Protein AF-A0A920AIK9-F1 (afdb_monomer)

Mean predicted aligned error: 4.14 Å

Solvent-accessible surface area (backbone atoms only — not comparable to full-atom values): 10387 Å² total; per-residue (Å²): 124,67,52,74,67,53,27,54,51,28,30,49,23,19,48,52,21,41,66,36,45,44,60,44,47,47,41,64,71,71,69,50,59,91,87,62,85,67,81,44,86,82,55,43,58,55,45,25,51,34,39,36,56,21,36,53,23,43,43,46,36,34,55,50,47,20,57,60,52,21,45,96,89,28,59,65,23,36,53,33,24,52,50,32,36,54,44,41,54,53,54,33,56,50,30,48,49,48,58,56,34,70,72,37,95,81,54,93,56,55,37,50,59,51,44,59,60,54,52,63,50,51,31,58,39,28,38,38,45,15,54,28,44,51,40,44,67,69,30,95,60,38,81,45,34,51,72,70,26,51,54,23,32,53,50,14,20,52,35,35,26,47,48,14,54,25,59,73,70,70,70,56,55,70,76,57,46,54,51,40,44,47,50,17,56,56,46,21,37,38,44,23,43,42,24,53,22,49,20,42,55,47,47,57,74,74,74,116

Foldseek 3Di:
DDDPVLLVLLLVLLVQLLVLLQVLLCCVQPVDDPVDDFADPVCLLVNLVSQLSNLVSVLSLLVSLLVVQVPPVQVQLVVLSVVLNVLSVLSNVLSCQLVVQVPDPPHPDHSRVSNVVSVLSQLVNLQSQLSNLVSSLVGPLVVLFDPLLSVLSNLLSVLSNCLSVCVNVVNDDPVRNSVSSCSNRNPSVSSNSNRSSSSSVSVVVVVD

Secondary structure (DSSP, 8-state):
---HHHHHHHHHHHHHHHHHHHHHHHIIIIIS-TT--S--TTTHHHHHHHHHHHHHHHHHHHHHHHHHH--TT-HHHHHHHHHHHHHHHHHHHHTTHHHHHHT-TT-SS-HHHHHHHHHTHHHHHHHHHHHHHHHHHTSTTGGGS-HHHHHHHHHHHHHHHHHHHHHHTT-S-HHHHHHHIIIIIIIIHHHHHHHHHHHHH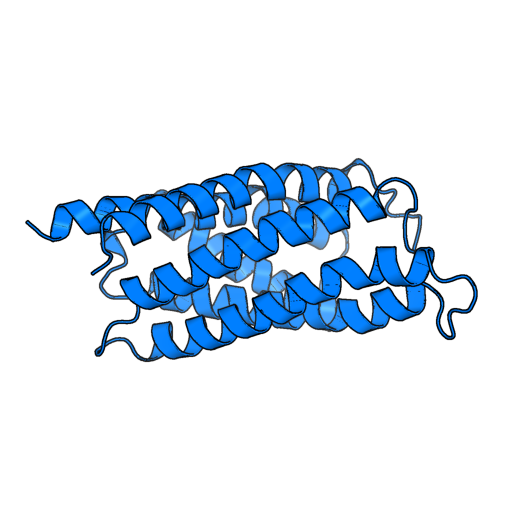HTTTT--

Radius of gyration: 17.47 Å; Cα contacts (8 Å, |Δi|>4): 293; chains: 1; bounding box: 46×32×52 Å

Sequence (208 aa):
MLSTKEVAIGSSMARIFVIGIIPNFLIQALALDPTVVGYNETWGPVISTLNVITGFALLFVFALTTKLFGDDNNPYVRITGTIAFVTQCIFVQDAFAGPLASNSDNAFLTTNQVLQTTGTNGPVWALFLGIFTITVLRSSKVDLLPSWGVIAGYGAAILVMTNGLGSAFGLIPDAANLIILILGGVILYPATVWALGVSFRASLNTAE

pLDDT: mean 91.53, std 7.34, range [38.94, 98.25]

Structure (mmCIF, N/CA/C/O backbone):
data_AF-A0A920AIK9-F1
#
_entry.id   AF-A0A920AIK9-F1
#
loop_
_atom_site.group_PDB
_atom_site.id
_atom_site.type_symbol
_atom_site.label_atom_id
_atom_site.label_alt_id
_atom_site.label_comp_id
_atom_site.label_asym_id
_atom_site.label_entity_id
_atom_site.label_seq_id
_atom_site.pdbx_PDB_ins_code
_atom_site.Cartn_x
_atom_site.Cartn_y
_atom_site.Cartn_z
_atom_site.occupancy
_atom_site.B_iso_or_equiv
_atom_site.auth_seq_id
_atom_site.auth_comp_id
_atom_site.auth_asym_id
_atom_site.auth_atom_id
_atom_site.pdbx_PDB_model_num
ATOM 1 N N . MET A 1 1 ? -14.584 7.331 16.339 1.00 84.62 1 MET A N 1
ATOM 2 C CA . MET A 1 1 ? -15.189 6.226 15.558 1.00 84.62 1 MET A CA 1
ATOM 3 C C . MET A 1 1 ? -15.455 6.686 14.131 1.00 84.62 1 MET A C 1
ATOM 5 O O . MET A 1 1 ? -15.427 7.892 13.888 1.00 84.62 1 MET A O 1
ATOM 9 N N . LEU A 1 2 ? -15.638 5.752 13.193 1.00 91.06 2 LEU A N 1
ATOM 10 C CA . LEU A 1 2 ? -15.979 6.059 11.800 1.00 91.06 2 LEU A CA 1
ATOM 11 C C . LEU A 1 2 ? -17.500 6.139 11.628 1.00 91.06 2 LEU A C 1
ATOM 13 O O . LEU A 1 2 ? -18.237 5.387 12.255 1.00 91.06 2 LEU A O 1
ATOM 17 N N . SER A 1 3 ? -17.965 7.033 10.760 1.00 94.38 3 SER A N 1
ATOM 18 C CA . SER A 1 3 ? -19.368 7.065 10.334 1.00 94.38 3 SER A CA 1
ATOM 19 C C . SER A 1 3 ? -19.681 5.940 9.341 1.00 94.38 3 SER A C 1
ATOM 21 O O . SER A 1 3 ? -18.794 5.451 8.640 1.00 94.38 3 SER A O 1
ATOM 23 N N . THR A 1 4 ? -20.959 5.585 9.184 1.00 94.38 4 THR A N 1
ATOM 24 C CA . THR A 1 4 ? -21.410 4.570 8.211 1.00 94.38 4 THR A CA 1
ATOM 25 C C . THR A 1 4 ? -20.916 4.855 6.790 1.00 94.38 4 THR A C 1
ATOM 27 O O . THR A 1 4 ? -20.487 3.945 6.079 1.00 94.38 4 THR A O 1
ATOM 30 N N . LYS A 1 5 ? -20.912 6.131 6.379 1.00 95.50 5 LYS A N 1
ATOM 31 C CA . LYS A 1 5 ? -20.419 6.545 5.058 1.00 95.50 5 LYS A CA 1
ATOM 32 C C . LYS A 1 5 ? -18.910 6.346 4.923 1.00 95.50 5 LYS A C 1
ATOM 34 O O . LYS A 1 5 ? -18.451 5.855 3.895 1.00 95.50 5 LYS A O 1
ATOM 39 N N . GLU A 1 6 ? -18.144 6.684 5.956 1.00 96.62 6 GLU A N 1
ATOM 40 C CA . GLU A 1 6 ? -16.696 6.458 5.979 1.00 96.62 6 GLU A CA 1
ATOM 41 C C . GLU A 1 6 ? -16.358 4.970 5.918 1.00 96.62 6 GLU A C 1
ATOM 43 O O . GLU A 1 6 ? -15.481 4.574 5.157 1.00 96.62 6 GLU A O 1
ATOM 48 N N . VAL A 1 7 ? -17.100 4.131 6.640 1.00 96.44 7 VAL A N 1
ATOM 49 C CA . VAL A 1 7 ? -16.919 2.675 6.607 1.00 96.44 7 VAL A CA 1
ATOM 50 C C . VAL A 1 7 ? -17.211 2.099 5.224 1.00 96.44 7 VAL A C 1
ATOM 52 O O . VAL A 1 7 ? -16.438 1.267 4.737 1.00 96.44 7 VAL A O 1
ATOM 55 N N . ALA A 1 8 ? -18.284 2.553 4.571 1.00 96.50 8 ALA A N 1
ATOM 56 C CA . ALA A 1 8 ? -18.628 2.132 3.216 1.00 96.50 8 ALA A CA 1
ATOM 57 C C . ALA A 1 8 ? -17.535 2.521 2.205 1.00 96.50 8 ALA A C 1
ATOM 59 O O . ALA A 1 8 ? -17.101 1.678 1.414 1.00 96.50 8 ALA A O 1
ATOM 60 N N . ILE A 1 9 ? -17.047 3.766 2.267 1.00 97.12 9 ILE A N 1
ATOM 61 C CA . ILE A 1 9 ? -15.975 4.262 1.393 1.00 97.12 9 ILE A CA 1
ATOM 62 C C . ILE A 1 9 ? -14.676 3.496 1.656 1.00 97.12 9 ILE A C 1
ATOM 64 O O . ILE A 1 9 ? -14.114 2.924 0.727 1.00 97.12 9 ILE A O 1
ATOM 68 N N . GLY A 1 10 ? -14.225 3.419 2.910 1.00 96.56 10 GLY A N 1
ATOM 69 C CA . GLY A 1 10 ? -12.968 2.762 3.271 1.00 96.56 10 GLY A CA 1
ATOM 70 C C . GLY A 1 10 ? -12.951 1.281 2.920 1.00 96.56 10 GLY A C 1
ATOM 71 O O . GLY A 1 10 ? -11.982 0.792 2.344 1.00 96.56 10 GLY A O 1
A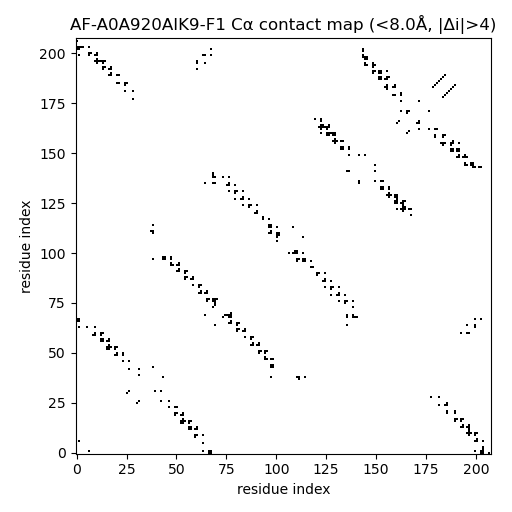TOM 72 N N . SER A 1 11 ? -14.048 0.570 3.192 1.00 96.62 11 SER A N 1
ATOM 73 C CA . SER A 1 11 ? -14.181 -0.843 2.823 1.00 96.62 11 SER A CA 1
ATOM 74 C C . SER A 1 11 ? -14.138 -1.051 1.313 1.00 96.62 11 SER A C 1
ATOM 76 O O . SER A 1 11 ? -13.537 -2.015 0.844 1.00 96.62 11 SER A O 1
ATOM 78 N N . SER A 1 12 ? -14.786 -0.167 0.550 1.00 98.00 12 SER A N 1
ATOM 79 C CA . SER A 1 12 ? -14.813 -0.255 -0.911 1.00 98.00 12 SER A CA 1
ATOM 80 C C . SER A 1 12 ? -13.443 0.057 -1.506 1.00 98.00 12 SER A C 1
ATOM 82 O O . SER A 1 12 ? -12.969 -0.684 -2.360 1.00 98.00 12 SER A O 1
ATOM 84 N N . MET A 1 13 ? -12.763 1.086 -1.000 1.00 98.25 13 MET A N 1
ATOM 85 C CA . MET A 1 13 ? -11.423 1.460 -1.454 1.00 98.25 13 MET A CA 1
ATOM 86 C C . MET A 1 13 ? -10.380 0.396 -1.108 1.00 98.25 13 MET A C 1
ATOM 88 O O . MET A 1 13 ? -9.569 0.051 -1.960 1.00 98.25 13 MET A O 1
ATOM 92 N N . ALA A 1 14 ? -10.456 -0.226 0.072 1.00 98.06 14 ALA A N 1
ATOM 93 C CA . ALA A 1 14 ? -9.608 -1.374 0.396 1.00 98.06 14 ALA A CA 1
ATOM 94 C C . ALA A 1 14 ? -9.786 -2.530 -0.610 1.00 98.06 14 ALA A C 1
ATOM 96 O O . ALA A 1 14 ? -8.810 -3.151 -1.019 1.00 98.06 14 ALA A O 1
ATOM 97 N N . ARG A 1 15 ? -11.019 -2.797 -1.066 1.00 97.50 15 ARG A N 1
ATOM 98 C CA . ARG A 1 15 ? -11.288 -3.820 -2.095 1.00 97.50 15 ARG A CA 1
ATOM 99 C C . ARG A 1 15 ? -10.748 -3.421 -3.464 1.00 97.50 15 ARG A C 1
ATOM 101 O O . ARG A 1 15 ? -10.114 -4.245 -4.111 1.00 97.50 15 ARG A O 1
ATOM 108 N N . ILE A 1 16 ? -10.984 -2.177 -3.887 1.00 98.06 16 ILE A N 1
ATOM 109 C CA . ILE A 1 16 ? -10.465 -1.640 -5.155 1.00 98.06 16 ILE A CA 1
ATOM 110 C C . ILE A 1 16 ? -8.942 -1.752 -5.181 1.00 98.06 16 ILE A C 1
ATOM 112 O O . ILE A 1 16 ? -8.385 -2.237 -6.163 1.00 98.06 16 ILE A O 1
ATOM 116 N N . PHE A 1 17 ? -8.283 -1.377 -4.082 1.00 97.88 17 PHE A N 1
ATOM 117 C CA . PHE A 1 17 ? -6.844 -1.530 -3.929 1.00 97.88 17 PHE A CA 1
ATOM 118 C C . PHE A 1 17 ? -6.411 -2.983 -4.137 1.00 97.88 17 PHE A C 1
ATOM 120 O O . PHE A 1 17 ? -5.596 -3.252 -5.010 1.00 97.88 17 PHE A O 1
ATOM 127 N N . VAL A 1 18 ? -6.982 -3.924 -3.379 1.00 96.44 18 VAL A N 1
ATOM 128 C CA . VAL A 1 18 ? -6.588 -5.342 -3.432 1.00 96.44 18 VAL A CA 1
ATOM 129 C C . VAL A 1 18 ? -6.798 -5.937 -4.825 1.00 96.44 18 VAL A C 1
ATOM 131 O O . VAL A 1 18 ? -5.925 -6.633 -5.333 1.00 96.44 18 VAL A O 1
ATOM 134 N N . ILE A 1 19 ? -7.923 -5.631 -5.472 1.00 95.50 19 ILE A N 1
ATOM 135 C CA . ILE A 1 19 ? -8.224 -6.127 -6.820 1.00 95.50 19 ILE A CA 1
ATOM 136 C C . ILE A 1 19 ? -7.278 -5.514 -7.860 1.00 95.50 19 ILE A C 1
ATOM 138 O O . ILE A 1 19 ? -6.865 -6.211 -8.781 1.00 95.50 19 ILE A O 1
ATOM 142 N N . GLY A 1 20 ? -6.926 -4.233 -7.726 1.00 95.12 20 GLY A N 1
ATOM 143 C CA . GLY A 1 20 ? -6.058 -3.539 -8.679 1.00 95.12 20 GLY A CA 1
ATOM 144 C C . GLY A 1 20 ? -4.565 -3.820 -8.489 1.00 95.12 20 GLY A C 1
ATOM 145 O O . GLY A 1 20 ? -3.815 -3.817 -9.463 1.00 95.12 20 GLY A O 1
ATOM 146 N N . ILE A 1 21 ? -4.115 -4.079 -7.260 1.00 94.12 21 ILE A N 1
ATOM 147 C CA . ILE A 1 21 ? -2.685 -4.229 -6.962 1.00 94.12 21 ILE A CA 1
ATOM 148 C C . ILE A 1 21 ? -2.155 -5.617 -7.341 1.00 94.12 21 ILE A C 1
ATOM 150 O O . ILE A 1 21 ? -1.005 -5.749 -7.745 1.00 94.12 21 ILE A O 1
ATOM 154 N N . ILE A 1 22 ? -2.995 -6.655 -7.275 1.00 90.56 22 ILE A N 1
ATOM 155 C CA . ILE A 1 22 ? -2.622 -8.017 -7.682 1.00 90.56 22 ILE A CA 1
ATOM 156 C C . ILE A 1 22 ? -2.173 -8.072 -9.154 1.00 90.56 22 ILE A C 1
ATOM 158 O O . ILE A 1 22 ? -1.044 -8.499 -9.394 1.00 90.56 22 ILE A O 1
ATOM 162 N N . PRO A 1 23 ? -2.969 -7.631 -10.152 1.00 91.50 23 PRO A N 1
ATOM 163 C CA . PRO A 1 23 ? -2.524 -7.642 -11.543 1.00 91.50 23 PRO A CA 1
ATOM 164 C C . PRO A 1 23 ? -1.307 -6.741 -11.759 1.00 91.50 23 PRO A C 1
ATOM 166 O O . PRO A 1 23 ? -0.448 -7.081 -12.564 1.00 91.50 23 PRO A O 1
ATOM 169 N N . ASN A 1 24 ? -1.183 -5.644 -11.008 1.00 91.56 24 ASN A N 1
ATOM 170 C CA . ASN A 1 24 ? -0.009 -4.782 -11.070 1.00 91.56 24 ASN A CA 1
ATOM 171 C C . ASN A 1 24 ? 1.277 -5.546 -10.701 1.00 91.56 24 ASN A C 1
ATOM 173 O O . ASN A 1 24 ? 2.225 -5.559 -11.487 1.00 91.56 24 ASN A O 1
ATOM 177 N N . PHE A 1 25 ? 1.291 -6.257 -9.568 1.00 87.94 25 PHE A N 1
ATOM 178 C CA . PHE A 1 25 ? 2.440 -7.084 -9.197 1.00 87.94 25 PHE A CA 1
ATOM 179 C C . PHE A 1 25 ? 2.655 -8.269 -10.143 1.00 87.94 25 PHE A C 1
ATOM 181 O O . PHE A 1 25 ? 3.800 -8.600 -10.431 1.00 87.94 25 PHE A O 1
ATOM 188 N N . LEU A 1 26 ? 1.590 -8.901 -10.648 1.00 86.06 26 LEU A N 1
ATOM 189 C CA . LEU A 1 26 ? 1.718 -10.010 -11.601 1.00 86.06 26 LEU A CA 1
ATOM 190 C C . LEU A 1 26 ? 2.370 -9.563 -12.913 1.00 86.06 26 LEU A C 1
ATOM 192 O O . LEU A 1 26 ? 3.225 -10.276 -13.429 1.00 86.06 26 LEU A O 1
ATOM 196 N N . ILE A 1 27 ? 2.021 -8.381 -13.428 1.00 89.38 27 ILE A N 1
ATOM 197 C CA . ILE A 1 27 ? 2.684 -7.807 -14.606 1.00 89.38 27 ILE A CA 1
ATOM 198 C C . ILE A 1 27 ? 4.170 -7.591 -14.305 1.00 89.38 27 ILE A C 1
ATOM 200 O O . ILE A 1 27 ? 5.019 -8.043 -15.071 1.00 89.38 27 ILE A O 1
ATOM 204 N N . GLN A 1 28 ? 4.488 -6.954 -13.176 1.00 84.81 28 GLN A N 1
ATOM 205 C CA . GLN A 1 28 ? 5.875 -6.676 -12.799 1.00 84.81 28 GLN A CA 1
ATOM 206 C C . GLN A 1 28 ? 6.710 -7.947 -12.586 1.00 84.81 28 GLN A C 1
ATOM 208 O O . GLN A 1 28 ? 7.882 -7.965 -12.941 1.00 84.81 28 GLN A O 1
ATOM 213 N N . ALA A 1 29 ? 6.119 -9.004 -12.023 1.00 79.62 29 ALA A N 1
ATOM 214 C CA . ALA A 1 29 ? 6.828 -10.238 -11.696 1.00 79.62 29 ALA A CA 1
ATOM 215 C C . ALA A 1 29 ? 6.914 -11.241 -12.860 1.00 79.62 29 ALA A C 1
ATOM 217 O O . ALA A 1 29 ? 7.853 -12.033 -12.891 1.00 79.62 29 ALA A O 1
ATOM 218 N N . LEU A 1 30 ? 5.927 -11.266 -13.767 1.00 82.94 30 LEU A N 1
ATOM 219 C CA . LEU A 1 30 ? 5.779 -12.337 -14.768 1.00 82.94 30 LEU A CA 1
ATOM 220 C C . LEU A 1 30 ? 5.759 -11.851 -16.220 1.00 82.94 30 LEU A C 1
ATOM 222 O O . LEU A 1 30 ? 6.050 -12.641 -17.114 1.00 82.94 30 LEU A O 1
ATOM 226 N N . ALA A 1 31 ? 5.359 -10.602 -16.475 1.00 86.00 31 ALA A N 1
ATOM 227 C CA . ALA A 1 31 ? 5.195 -10.085 -17.836 1.00 86.00 31 ALA A CA 1
ATOM 228 C C . ALA A 1 31 ? 6.346 -9.174 -18.283 1.00 86.00 31 ALA A C 1
ATOM 230 O O . ALA A 1 31 ? 6.570 -9.023 -19.484 1.00 86.00 31 ALA A O 1
ATOM 231 N N . LEU A 1 32 ? 7.067 -8.564 -17.339 1.00 84.56 32 LEU A N 1
ATOM 232 C CA . LEU A 1 32 ? 8.283 -7.809 -17.623 1.00 84.56 32 LEU A CA 1
ATOM 233 C C . LEU A 1 32 ? 9.494 -8.747 -17.636 1.00 84.56 32 LEU A C 1
ATOM 235 O O . LEU A 1 32 ? 9.696 -9.522 -16.704 1.00 84.56 32 LEU A O 1
ATOM 239 N N . ASP A 1 33 ? 10.304 -8.661 -18.692 1.00 79.69 33 ASP A N 1
ATOM 240 C CA . ASP A 1 33 ? 11.579 -9.371 -18.772 1.00 79.69 33 ASP A CA 1
ATOM 241 C C . ASP A 1 33 ? 12.595 -8.686 -17.840 1.00 79.69 33 ASP A C 1
ATOM 243 O O . ASP A 1 33 ? 12.919 -7.516 -18.062 1.00 79.69 33 ASP A O 1
ATOM 247 N N . PRO A 1 34 ? 13.123 -9.381 -16.814 1.00 71.44 34 PRO A N 1
ATOM 248 C CA . PRO A 1 34 ? 14.068 -8.793 -15.867 1.00 71.44 34 PRO A CA 1
ATOM 249 C C . PRO A 1 34 ? 15.411 -8.413 -16.509 1.00 71.44 34 PRO A C 1
ATOM 251 O O . PRO A 1 34 ? 16.183 -7.670 -15.908 1.00 71.44 34 PRO A O 1
ATOM 254 N N . THR A 1 35 ? 15.708 -8.908 -17.714 1.00 76.62 35 THR A N 1
ATOM 255 C CA . THR A 1 35 ? 16.925 -8.568 -18.464 1.00 76.62 35 THR A CA 1
ATOM 256 C C . THR A 1 35 ? 16.780 -7.287 -19.288 1.00 76.62 35 THR A C 1
ATOM 258 O O . THR A 1 35 ? 17.782 -6.707 -19.711 1.00 76.62 35 THR A O 1
ATOM 261 N N . VAL A 1 36 ? 15.547 -6.807 -19.487 1.00 76.12 36 VAL A N 1
ATOM 262 C CA . VAL A 1 36 ? 15.257 -5.585 -20.237 1.00 76.12 36 VAL A CA 1
ATOM 263 C C . VAL A 1 36 ? 15.113 -4.418 -19.268 1.00 76.12 36 VAL A C 1
ATOM 265 O O . VAL A 1 36 ? 14.153 -4.318 -18.507 1.00 76.12 36 VAL A O 1
ATOM 268 N N . VAL A 1 37 ? 16.077 -3.501 -19.318 1.00 76.25 37 VAL A N 1
ATOM 269 C CA . VAL A 1 37 ? 16.110 -2.327 -18.443 1.00 76.25 37 VAL A CA 1
ATOM 270 C C . VAL A 1 37 ? 15.440 -1.138 -19.128 1.00 76.25 37 VAL A C 1
ATOM 272 O O . VAL A 1 37 ? 15.845 -0.730 -20.216 1.00 76.25 37 VAL A O 1
ATOM 275 N N . GLY A 1 38 ? 14.461 -0.535 -18.456 1.00 80.50 38 GLY A N 1
ATOM 276 C CA . GLY A 1 38 ? 13.826 0.713 -18.881 1.00 80.50 38 GLY A CA 1
ATOM 277 C C . GLY A 1 38 ? 12.306 0.628 -18.983 1.00 80.50 38 GLY A C 1
ATOM 278 O O . GLY A 1 38 ? 11.684 -0.362 -18.605 1.00 80.50 38 GLY A O 1
ATOM 279 N N . TYR A 1 39 ? 11.701 1.709 -19.469 1.00 86.31 39 TYR A N 1
ATOM 280 C CA . TYR A 1 39 ? 10.266 1.809 -19.677 1.00 86.31 39 TYR A CA 1
ATOM 281 C C . TYR A 1 39 ? 9.799 0.824 -20.750 1.00 86.31 39 TYR A C 1
ATOM 283 O O . TYR A 1 39 ? 10.364 0.749 -21.840 1.00 86.31 39 TYR A O 1
ATOM 291 N N . ASN A 1 40 ? 8.742 0.078 -20.437 1.00 90.44 40 ASN A N 1
ATOM 292 C CA . ASN A 1 40 ? 8.102 -0.828 -21.375 1.00 90.44 40 ASN A CA 1
ATOM 293 C C . ASN A 1 40 ? 6.870 -0.142 -21.975 1.00 90.44 40 ASN A C 1
ATOM 295 O O . ASN A 1 40 ? 5.895 0.080 -21.265 1.00 90.44 40 ASN A O 1
ATOM 299 N N . GLU A 1 41 ? 6.884 0.150 -23.273 1.00 88.94 41 GLU A N 1
ATOM 300 C CA . GLU A 1 41 ? 5.780 0.859 -23.946 1.00 88.94 41 GLU A CA 1
ATOM 301 C C . GLU A 1 41 ? 4.452 0.076 -23.942 1.00 88.94 41 GLU A C 1
ATOM 303 O O . GLU A 1 41 ? 3.376 0.661 -24.015 1.00 88.94 41 GLU A O 1
ATOM 308 N N . THR A 1 42 ? 4.497 -1.257 -23.825 1.00 90.38 42 THR A N 1
ATOM 309 C CA . THR A 1 42 ? 3.285 -2.095 -23.778 1.00 90.38 42 THR A CA 1
ATOM 310 C C . THR A 1 42 ? 2.651 -2.093 -22.387 1.00 90.38 42 THR A C 1
ATOM 312 O O . THR A 1 42 ? 1.456 -1.848 -22.234 1.00 90.38 42 THR A O 1
ATOM 315 N N . TRP A 1 43 ? 3.447 -2.365 -21.353 1.00 92.12 43 TRP A N 1
ATOM 316 C CA . TRP A 1 43 ? 2.962 -2.547 -19.983 1.00 92.12 43 TRP A CA 1
ATOM 317 C C . TRP A 1 43 ? 3.007 -1.275 -19.141 1.00 92.12 43 TRP A C 1
ATOM 319 O O . TRP A 1 43 ? 2.255 -1.157 -18.176 1.00 92.12 43 TRP A O 1
ATOM 329 N N . GLY A 1 44 ? 3.842 -0.306 -19.505 1.00 91.50 44 GLY A N 1
ATOM 330 C CA . GLY A 1 44 ? 4.021 0.959 -18.800 1.00 91.50 44 GLY A CA 1
ATOM 331 C C . GLY A 1 44 ? 2.713 1.728 -18.597 1.00 91.50 44 GLY A C 1
ATOM 332 O O . GLY A 1 44 ? 2.396 2.048 -17.451 1.00 91.50 44 GLY A O 1
ATOM 333 N N . PRO A 1 45 ? 1.898 1.972 -19.642 1.00 92.56 45 PRO A N 1
ATOM 334 C CA . PRO A 1 45 ? 0.610 2.654 -19.489 1.00 92.56 45 PRO A CA 1
ATOM 335 C C . PRO A 1 45 ? -0.379 1.895 -18.590 1.00 92.56 45 PRO A C 1
ATOM 337 O O . PRO A 1 45 ? -1.105 2.501 -17.793 1.00 92.56 45 PRO A O 1
ATOM 340 N N . VAL A 1 46 ? -0.387 0.561 -18.676 1.00 94.25 46 VAL A N 1
ATOM 341 C CA . VAL A 1 46 ? -1.252 -0.302 -17.856 1.00 94.25 46 VAL A CA 1
ATOM 342 C C . VAL A 1 46 ? -0.844 -0.228 -16.384 1.00 94.25 46 VAL A C 1
ATOM 344 O O . VAL A 1 46 ? -1.690 0.022 -15.525 1.00 94.25 46 VAL A O 1
ATOM 347 N N . ILE A 1 47 ? 0.451 -0.378 -16.090 1.00 93.88 47 ILE A N 1
ATOM 348 C CA . ILE A 1 47 ? 1.006 -0.274 -14.733 1.00 93.88 47 ILE A CA 1
ATOM 349 C C . ILE A 1 47 ? 0.729 1.114 -14.153 1.00 93.88 47 ILE A C 1
ATOM 351 O O . ILE A 1 47 ? 0.242 1.211 -13.029 1.00 93.88 47 ILE A O 1
ATOM 355 N N . SER A 1 48 ? 0.958 2.183 -14.921 1.00 95.06 48 SER A N 1
ATOM 356 C CA . SER A 1 48 ? 0.657 3.557 -14.505 1.00 95.06 48 SER A CA 1
ATOM 357 C C . SER A 1 48 ? -0.814 3.742 -14.140 1.00 95.06 48 SER A C 1
ATOM 359 O O . SER A 1 48 ? -1.121 4.273 -13.076 1.00 95.06 48 SER A O 1
ATOM 361 N N . THR A 1 49 ? -1.735 3.239 -14.964 1.00 95.44 49 THR A N 1
ATOM 362 C CA . THR A 1 49 ? -3.180 3.320 -14.692 1.00 95.44 49 THR A CA 1
ATOM 3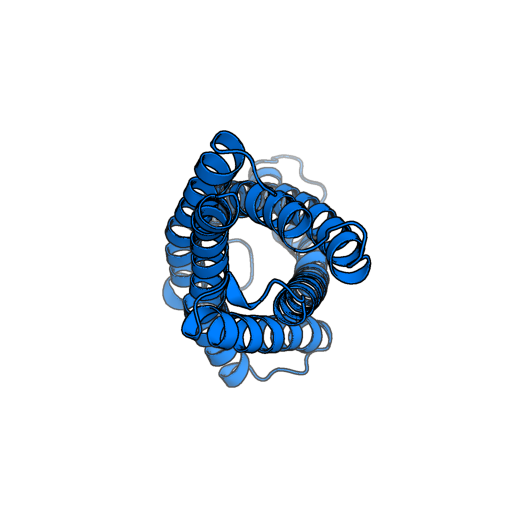63 C C . THR A 1 49 ? -3.549 2.577 -13.407 1.00 95.44 49 THR A C 1
ATOM 365 O O . THR A 1 49 ? -4.258 3.110 -12.550 1.00 95.44 49 THR A O 1
ATOM 368 N N . LEU A 1 50 ? -3.025 1.361 -13.232 1.00 96.44 50 LEU A N 1
ATOM 369 C CA . LEU A 1 50 ? -3.231 0.577 -12.016 1.00 96.44 50 LEU A CA 1
ATOM 370 C C . LEU A 1 50 ? -2.630 1.268 -10.786 1.00 96.44 50 LEU A C 1
ATOM 372 O O . LEU A 1 50 ? -3.257 1.255 -9.729 1.00 96.44 50 LEU A O 1
ATOM 376 N N . ASN A 1 51 ? -1.467 1.912 -10.909 1.00 95.56 51 ASN A N 1
ATOM 377 C CA . ASN A 1 51 ? -0.833 2.665 -9.824 1.00 95.56 51 ASN A CA 1
ATOM 378 C C . ASN A 1 51 ? -1.651 3.899 -9.422 1.00 95.56 51 ASN A C 1
ATOM 380 O O . ASN A 1 51 ? -1.762 4.185 -8.233 1.00 95.56 51 ASN A O 1
ATOM 384 N N . VAL A 1 52 ? -2.285 4.591 -10.374 1.00 96.88 52 VAL A N 1
ATOM 385 C CA . VAL A 1 52 ? -3.200 5.703 -10.066 1.00 96.88 52 VAL A CA 1
ATOM 386 C C . VAL A 1 52 ? -4.427 5.195 -9.310 1.00 96.88 52 VAL A C 1
ATOM 388 O O . VAL A 1 52 ? -4.760 5.726 -8.252 1.00 96.88 52 VAL A O 1
ATOM 391 N N . ILE A 1 53 ? -5.086 4.146 -9.814 1.00 97.50 53 ILE A N 1
ATOM 392 C CA . ILE A 1 53 ? -6.305 3.593 -9.201 1.00 97.50 53 ILE A CA 1
ATOM 393 C C . ILE A 1 53 ? -6.015 3.059 -7.797 1.00 97.50 53 ILE A C 1
ATOM 395 O O . ILE A 1 53 ? -6.711 3.399 -6.838 1.00 97.50 53 ILE A O 1
ATOM 399 N N . THR A 1 54 ? -4.986 2.222 -7.668 1.00 97.19 54 THR A N 1
ATOM 400 C CA . THR A 1 54 ? -4.625 1.612 -6.386 1.00 97.19 54 THR A CA 1
ATOM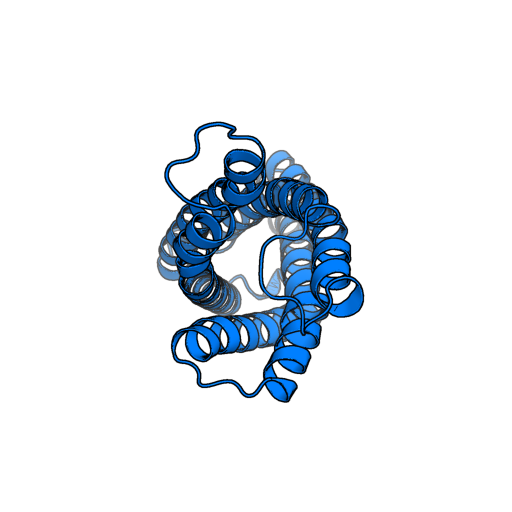 401 C C . THR A 1 54 ? -4.079 2.660 -5.427 1.00 97.19 54 THR A C 1
ATOM 403 O O . THR A 1 54 ? -4.537 2.731 -4.290 1.00 97.19 54 THR A O 1
ATOM 406 N N . GLY A 1 55 ? -3.193 3.548 -5.877 1.00 96.56 55 GLY A N 1
ATOM 407 C CA . GLY A 1 55 ? -2.647 4.604 -5.037 1.00 96.56 55 GLY A CA 1
ATOM 408 C C . GLY A 1 55 ? -3.723 5.560 -4.519 1.00 96.56 55 GLY A C 1
ATOM 409 O O . GLY A 1 55 ? -3.722 5.896 -3.336 1.00 96.56 55 GLY A O 1
ATOM 410 N N . PHE A 1 56 ? -4.699 5.929 -5.354 1.00 97.00 56 PHE A N 1
ATOM 411 C CA . PHE A 1 56 ? -5.829 6.751 -4.921 1.00 97.00 56 PHE A CA 1
ATOM 412 C 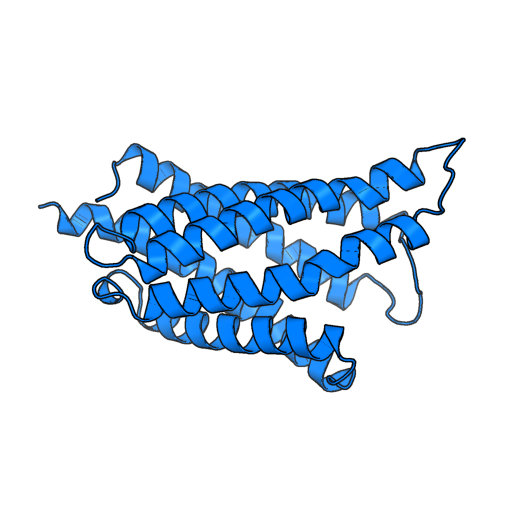C . PHE A 1 56 ? -6.728 6.022 -3.917 1.00 97.00 56 PHE A C 1
ATOM 414 O O . PHE A 1 56 ? -7.104 6.592 -2.895 1.00 97.00 56 PHE A O 1
ATOM 421 N N . ALA A 1 57 ? -7.037 4.745 -4.153 1.00 98.19 57 ALA A N 1
ATOM 422 C CA . ALA A 1 57 ? -7.803 3.942 -3.202 1.00 98.19 57 ALA A CA 1
ATOM 423 C C . ALA A 1 57 ? -7.089 3.836 -1.840 1.00 98.19 57 ALA A C 1
ATOM 425 O O . ALA A 1 57 ? -7.711 3.951 -0.780 1.00 98.19 57 ALA A O 1
ATOM 426 N N . LEU A 1 58 ? -5.767 3.686 -1.860 1.00 97.56 58 LEU A N 1
ATOM 427 C CA . LEU A 1 58 ? -4.944 3.574 -0.665 1.00 97.56 58 LEU A CA 1
ATOM 428 C C . LEU A 1 58 ? -4.900 4.873 0.159 1.00 97.56 58 LEU A C 1
ATOM 430 O O . LEU A 1 58 ? -4.858 4.796 1.385 1.00 97.56 58 LEU A O 1
ATOM 434 N N . LEU A 1 59 ? -5.023 6.053 -0.467 1.00 98.12 59 LEU A N 1
ATOM 435 C CA . LEU A 1 59 ? -5.171 7.328 0.256 1.00 98.12 59 LEU A CA 1
ATOM 436 C C . LEU A 1 59 ? -6.376 7.311 1.205 1.00 98.12 59 LEU A C 1
ATOM 438 O O . LEU A 1 59 ? -6.259 7.714 2.365 1.00 98.12 59 LEU A O 1
ATOM 442 N N . PHE A 1 60 ? -7.524 6.797 0.750 1.00 98.00 60 PHE A N 1
ATOM 443 C CA . PHE A 1 60 ? -8.708 6.653 1.605 1.00 98.00 60 PHE A CA 1
ATOM 444 C C . PHE A 1 60 ? -8.469 5.656 2.733 1.00 98.00 60 PHE A C 1
ATOM 446 O O . PHE A 1 60 ? -8.869 5.909 3.870 1.00 98.00 60 PHE A O 1
ATOM 453 N N . VAL A 1 61 ? -7.802 4.539 2.437 1.00 98.12 61 VAL A N 1
ATOM 454 C CA . VAL A 1 61 ? -7.450 3.544 3.454 1.00 98.12 61 VAL A CA 1
ATOM 455 C C . VAL A 1 61 ? -6.554 4.173 4.521 1.00 98.12 61 VAL A C 1
ATOM 457 O O . VAL A 1 61 ? -6.833 4.000 5.705 1.00 98.12 61 VAL A O 1
ATOM 460 N N . PHE A 1 62 ? -5.535 4.949 4.149 1.00 97.88 62 PHE A N 1
ATOM 461 C CA . PHE A 1 62 ? -4.651 5.616 5.110 1.00 97.88 62 PHE A CA 1
ATOM 462 C C . PHE A 1 62 ? -5.382 6.668 5.931 1.00 97.88 62 PHE A C 1
ATOM 464 O O . PHE A 1 62 ? -5.282 6.642 7.157 1.00 97.88 62 PHE A O 1
ATOM 471 N N . ALA A 1 63 ? -6.173 7.537 5.302 1.00 97.44 63 ALA A N 1
ATOM 472 C CA . ALA A 1 63 ? -6.932 8.563 6.013 1.00 97.44 63 ALA A CA 1
ATOM 473 C C . ALA A 1 63 ? -7.886 7.949 7.055 1.00 97.44 63 ALA A C 1
ATOM 475 O O . ALA A 1 63 ? -7.910 8.365 8.216 1.00 97.44 63 ALA A O 1
ATOM 476 N N . LEU A 1 64 ? -8.631 6.910 6.670 1.00 97.38 64 LEU A N 1
ATOM 477 C CA . LEU A 1 64 ? -9.611 6.268 7.547 1.00 97.38 64 LEU A CA 1
ATOM 478 C C . LEU A 1 64 ? -8.967 5.373 8.607 1.00 97.38 64 LEU A C 1
ATOM 480 O O . LEU A 1 64 ? -9.442 5.342 9.740 1.00 97.38 64 LEU A O 1
ATOM 484 N N . THR A 1 65 ? -7.855 4.710 8.286 1.00 97.38 65 THR A N 1
ATOM 485 C CA . THR A 1 65 ? -7.049 3.982 9.279 1.00 97.38 65 THR A CA 1
ATOM 486 C C . THR A 1 65 ? -6.494 4.947 10.318 1.00 97.38 65 THR A C 1
ATOM 488 O O . THR A 1 65 ? -6.636 4.710 11.515 1.00 97.38 65 THR A O 1
ATOM 491 N N . THR A 1 66 ? -5.943 6.079 9.878 1.00 96.88 66 THR A N 1
ATOM 492 C CA . THR A 1 66 ? -5.422 7.123 10.768 1.00 96.88 66 THR A CA 1
ATOM 493 C C . THR A 1 66 ? -6.518 7.647 11.688 1.00 96.88 66 THR A C 1
ATOM 495 O O . THR A 1 66 ? -6.319 7.722 12.896 1.00 96.88 66 THR A O 1
ATOM 498 N N . LYS A 1 67 ? -7.710 7.930 11.149 1.00 95.25 67 LYS A N 1
ATOM 499 C CA . LYS A 1 67 ? -8.863 8.372 11.945 1.00 95.25 67 LYS A CA 1
ATOM 500 C C . LYS A 1 67 ? -9.340 7.312 12.944 1.00 95.25 67 LYS A C 1
ATOM 502 O O . LYS A 1 67 ? -9.720 7.647 14.065 1.00 95.25 67 LYS A O 1
ATOM 507 N N . LEU A 1 68 ? -9.380 6.042 12.543 1.00 95.19 68 LEU A N 1
ATOM 508 C CA . LEU A 1 68 ? -9.903 4.964 13.384 1.00 95.19 68 LEU A CA 1
ATOM 509 C C . LEU A 1 68 ? -8.935 4.608 14.521 1.00 95.19 68 LEU A C 1
ATOM 511 O O . LEU A 1 68 ? -9.347 4.530 15.683 1.00 95.19 68 LEU A O 1
ATOM 515 N N . PHE A 1 69 ? -7.659 4.411 14.188 1.00 95.12 69 PHE A N 1
ATOM 516 C CA . PHE A 1 69 ? -6.632 3.900 15.098 1.00 95.12 69 PHE A CA 1
ATOM 517 C C . PHE A 1 69 ? -5.815 4.998 15.797 1.00 95.12 69 PHE A C 1
ATOM 519 O O . PHE A 1 69 ? -5.162 4.699 16.796 1.00 95.12 69 PHE A O 1
ATOM 526 N N . GLY A 1 70 ? -5.845 6.236 15.292 1.00 90.25 70 GLY A N 1
ATOM 527 C CA . GLY A 1 70 ? -5.118 7.402 15.806 1.00 90.25 70 GLY A CA 1
ATOM 528 C C . GLY A 1 70 ? -6.017 8.407 16.521 1.00 90.25 70 GLY A C 1
ATOM 529 O O . GLY A 1 70 ? -6.066 9.574 16.130 1.00 90.25 70 GLY A O 1
ATOM 530 N N . ASP A 1 71 ? -6.744 7.955 17.545 1.00 80.56 71 ASP A N 1
ATOM 531 C CA . ASP A 1 71 ? -7.513 8.860 18.410 1.00 80.56 71 ASP A CA 1
ATOM 532 C C . ASP A 1 71 ? -6.608 9.806 19.223 1.00 80.56 71 ASP A C 1
ATOM 534 O O . ASP A 1 71 ? -5.379 9.805 19.091 1.00 80.56 71 ASP A O 1
ATOM 538 N N . ASP A 1 72 ? -7.216 10.652 20.056 1.00 74.62 72 ASP A N 1
ATOM 539 C CA . ASP A 1 72 ? -6.504 11.675 20.828 1.00 74.62 72 ASP A CA 1
ATOM 540 C C . ASP A 1 72 ? -5.384 11.091 21.705 1.00 74.62 72 ASP A C 1
ATOM 542 O O . ASP A 1 72 ? -4.367 11.754 21.917 1.00 74.62 72 ASP A O 1
ATOM 546 N N . ASN A 1 73 ? -5.505 9.820 22.100 1.00 81.06 73 ASN A N 1
ATOM 547 C CA . ASN A 1 73 ? -4.547 9.113 22.944 1.00 81.06 73 ASN A CA 1
ATOM 548 C C . ASN A 1 73 ? -3.493 8.318 22.156 1.00 81.06 73 ASN A C 1
ATOM 550 O O . ASN A 1 73 ? -2.574 7.767 22.762 1.00 81.06 73 ASN A O 1
ATOM 554 N N . ASN A 1 74 ? -3.573 8.268 20.821 1.00 90.56 74 ASN A N 1
ATOM 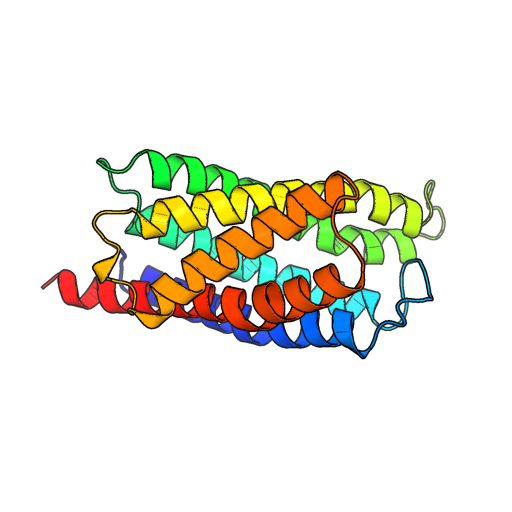555 C CA . ASN A 1 74 ? -2.582 7.601 19.977 1.00 90.56 74 ASN A CA 1
ATOM 556 C C . ASN A 1 74 ? -1.944 8.562 18.951 1.00 90.56 74 ASN A C 1
ATOM 558 O O . ASN A 1 74 ? -2.188 8.465 17.740 1.00 90.56 74 ASN A O 1
ATOM 562 N N . PRO A 1 75 ? -1.081 9.493 19.413 1.00 93.00 75 PRO A N 1
ATOM 563 C CA . PRO A 1 75 ? -0.409 10.448 18.535 1.00 93.00 75 PRO A CA 1
ATOM 564 C C . PRO A 1 75 ? 0.529 9.772 17.527 1.00 93.00 75 PRO A C 1
ATOM 566 O O . PRO A 1 75 ? 0.719 10.299 16.433 1.00 93.00 75 PRO A O 1
ATOM 569 N N . TYR A 1 76 ? 1.082 8.597 17.851 1.00 94.50 76 TYR A N 1
ATOM 570 C CA . TYR A 1 76 ? 1.978 7.868 16.952 1.00 94.50 76 TYR A CA 1
ATOM 571 C C . TYR A 1 76 ? 1.278 7.464 15.657 1.00 94.50 76 TYR A C 1
ATOM 573 O O . TYR A 1 76 ? 1.802 7.740 14.576 1.00 94.50 76 TYR A O 1
ATOM 581 N N . VAL A 1 77 ? 0.083 6.868 15.739 1.00 96.38 77 VAL A N 1
ATOM 582 C CA . VAL A 1 77 ? -0.697 6.505 14.544 1.00 96.38 77 VAL A CA 1
ATOM 583 C C . VAL A 1 77 ? -1.107 7.751 13.761 1.00 96.38 77 VAL A C 1
ATOM 585 O O . VAL A 1 77 ? -1.005 7.757 12.538 1.00 96.38 77 VAL A O 1
ATOM 588 N N . ARG A 1 78 ? -1.495 8.837 14.441 1.00 95.12 78 ARG A N 1
ATOM 589 C CA . ARG A 1 78 ? -1.884 10.094 13.780 1.00 95.12 78 ARG A CA 1
ATOM 590 C C . ARG A 1 78 ? -0.743 10.716 12.971 1.00 95.12 78 ARG A C 1
ATOM 592 O O . ARG A 1 78 ? -0.938 11.087 11.813 1.00 95.12 78 ARG A O 1
ATOM 599 N N . ILE A 1 79 ? 0.446 10.811 13.565 1.00 96.38 79 ILE A N 1
ATOM 600 C CA . ILE A 1 79 ? 1.631 11.383 12.913 1.00 96.38 79 ILE A CA 1
ATOM 601 C C . ILE A 1 79 ? 2.072 10.487 11.756 1.00 96.38 79 ILE A C 1
ATOM 603 O O . ILE A 1 79 ? 2.194 10.952 10.625 1.00 96.38 79 ILE A O 1
ATOM 607 N N . THR A 1 80 ? 2.267 9.193 12.019 1.00 97.44 80 THR A N 1
ATOM 608 C CA . THR A 1 80 ? 2.760 8.256 10.996 1.00 97.44 80 THR A CA 1
ATOM 609 C C . THR A 1 80 ? 1.765 8.059 9.857 1.00 97.44 80 THR A C 1
ATOM 611 O O . THR A 1 80 ? 2.181 7.984 8.706 1.00 97.44 80 THR A O 1
ATOM 614 N N . GLY A 1 81 ? 0.462 8.079 10.139 1.00 97.00 81 GLY A N 1
ATOM 615 C CA . GLY A 1 81 ? -0.586 8.034 9.124 1.00 97.00 81 GLY A CA 1
ATOM 616 C C . GLY A 1 81 ? -0.651 9.285 8.254 1.00 97.00 81 GLY A C 1
ATOM 617 O O . GLY A 1 81 ? -0.839 9.179 7.045 1.00 97.00 81 GLY A O 1
ATOM 618 N N . THR A 1 82 ? -0.402 10.466 8.829 1.00 96.44 82 THR A N 1
ATOM 619 C CA . THR A 1 82 ? -0.283 11.714 8.054 1.00 96.44 82 THR A CA 1
ATOM 620 C C . THR A 1 82 ? 0.929 11.670 7.124 1.00 96.44 82 THR A C 1
ATOM 622 O O . THR A 1 82 ? 0.815 12.020 5.951 1.00 96.44 82 THR A O 1
ATOM 625 N N . 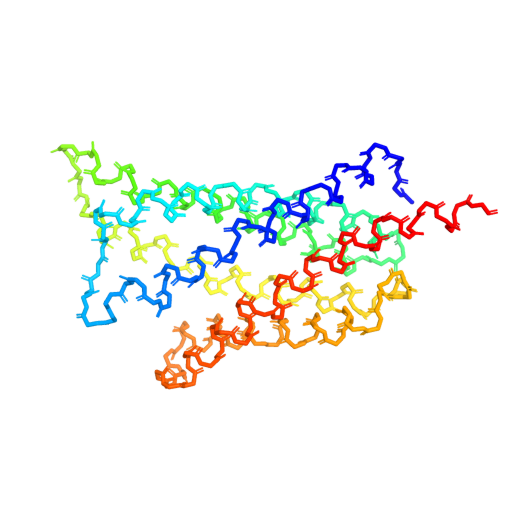ILE A 1 83 ? 2.075 11.188 7.618 1.00 97.25 83 ILE A N 1
ATOM 626 C CA . ILE A 1 83 ? 3.282 11.005 6.801 1.00 97.25 83 ILE A CA 1
ATOM 627 C C . ILE A 1 83 ? 2.998 10.018 5.664 1.00 97.25 83 ILE A C 1
ATOM 629 O O . ILE A 1 83 ? 3.210 10.360 4.504 1.00 97.25 83 ILE A O 1
ATOM 633 N N . ALA A 1 84 ? 2.442 8.841 5.971 1.00 96.75 84 ALA A N 1
ATOM 634 C CA . ALA A 1 84 ? 2.099 7.833 4.969 1.00 96.75 84 ALA A CA 1
ATOM 635 C C . ALA A 1 84 ? 1.120 8.370 3.911 1.00 96.75 84 ALA A C 1
ATOM 637 O O . ALA A 1 84 ? 1.294 8.100 2.725 1.00 96.75 84 ALA A O 1
ATOM 638 N N . PHE A 1 85 ? 0.130 9.174 4.313 1.00 97.50 85 PHE A N 1
ATOM 639 C CA . PHE A 1 85 ? -0.794 9.832 3.388 1.00 97.50 85 PHE A CA 1
ATOM 640 C C . PHE A 1 85 ? -0.066 10.783 2.428 1.00 97.50 85 PHE A C 1
ATOM 642 O O . PHE A 1 85 ? -0.257 10.694 1.218 1.00 97.50 85 PHE A O 1
ATOM 649 N N . VAL A 1 86 ? 0.806 11.656 2.942 1.00 96.75 86 VAL A N 1
ATOM 650 C CA . VAL A 1 86 ? 1.583 12.589 2.108 1.00 96.75 86 VAL A CA 1
ATOM 651 C C . VAL A 1 86 ? 2.504 11.834 1.153 1.00 96.75 86 VAL A C 1
ATOM 653 O O . VAL A 1 86 ? 2.540 12.140 -0.038 1.00 96.75 86 VAL A O 1
ATOM 656 N N . THR A 1 87 ? 3.212 10.814 1.637 1.00 95.19 87 THR A N 1
ATOM 657 C CA . THR A 1 87 ? 4.091 10.010 0.783 1.00 95.19 87 THR A CA 1
ATOM 658 C C . THR A 1 87 ? 3.304 9.246 -0.283 1.00 95.19 87 THR A C 1
ATOM 660 O O . THR A 1 87 ? 3.766 9.113 -1.414 1.00 95.19 87 THR A O 1
ATOM 663 N N . GLN A 1 88 ? 2.083 8.805 0.023 1.00 96.56 88 GLN A N 1
ATOM 664 C CA . GLN A 1 88 ? 1.200 8.191 -0.964 1.00 96.56 88 GLN A CA 1
ATOM 665 C C . GLN A 1 88 ? 0.728 9.180 -2.035 1.00 96.56 88 GLN A C 1
ATOM 667 O O . GLN A 1 88 ? 0.614 8.787 -3.194 1.00 96.56 88 GLN A O 1
ATOM 672 N N . CYS A 1 89 ? 0.478 10.449 -1.693 1.00 96.38 89 CYS A N 1
ATOM 673 C CA . CYS A 1 89 ? 0.149 11.476 -2.687 1.00 96.38 89 CYS A CA 1
ATOM 674 C C . CYS A 1 89 ? 1.276 11.636 -3.717 1.00 96.38 89 CYS A C 1
ATOM 676 O O . CYS A 1 89 ? 1.001 11.694 -4.913 1.00 96.38 89 CYS A O 1
ATOM 678 N N . ILE A 1 90 ? 2.532 11.645 -3.255 1.00 95.38 90 ILE A N 1
ATOM 679 C CA . ILE A 1 90 ? 3.714 11.695 -4.129 1.00 95.38 90 ILE A CA 1
ATOM 680 C C . ILE A 1 90 ? 3.745 10.459 -5.036 1.00 95.38 90 ILE A C 1
ATOM 682 O O . ILE A 1 90 ? 3.854 10.591 -6.249 1.00 95.38 90 ILE A O 1
ATOM 686 N N . PHE A 1 91 ? 3.534 9.264 -4.477 1.00 92.56 91 PHE A N 1
ATOM 687 C CA . PHE A 1 91 ? 3.524 8.026 -5.261 1.00 92.56 91 PHE A CA 1
ATOM 688 C C . PHE A 1 91 ? 2.427 8.004 -6.345 1.00 92.56 91 PHE A C 1
ATOM 690 O O . PHE A 1 91 ? 2.647 7.521 -7.455 1.00 92.56 91 PHE A O 1
ATOM 697 N N . VAL A 1 92 ? 1.240 8.554 -6.056 1.00 95.56 92 VAL A N 1
ATOM 698 C CA . VAL A 1 92 ? 0.167 8.705 -7.058 1.00 95.56 92 VAL A CA 1
ATOM 699 C C . VAL A 1 92 ? 0.584 9.664 -8.172 1.00 95.56 92 VAL A C 1
ATOM 701 O O . VAL A 1 92 ? 0.282 9.408 -9.335 1.00 95.56 92 VAL A O 1
ATOM 704 N N . GLN A 1 93 ? 1.286 10.749 -7.842 1.00 94.75 93 GLN A N 1
ATOM 705 C CA . GLN A 1 93 ? 1.819 11.680 -8.835 1.00 94.75 93 GLN A CA 1
ATOM 706 C C . GLN A 1 93 ? 2.890 11.014 -9.714 1.00 94.75 93 GLN A C 1
ATOM 708 O O . GLN A 1 93 ? 2.852 11.159 -10.938 1.00 94.75 93 GLN A O 1
ATOM 713 N N . ASP A 1 94 ? 3.790 10.229 -9.119 1.00 94.12 94 ASP A N 1
ATOM 714 C CA . ASP A 1 94 ? 4.856 9.518 -9.835 1.00 94.12 94 ASP A CA 1
ATOM 715 C C . ASP A 1 94 ? 4.312 8.518 -10.867 1.00 94.12 94 ASP A C 1
ATOM 717 O O . ASP A 1 94 ? 4.951 8.274 -11.893 1.00 94.12 94 ASP A O 1
ATOM 721 N N . ALA A 1 95 ? 3.101 7.987 -10.661 1.00 93.88 95 ALA A N 1
ATOM 722 C CA . ALA A 1 95 ? 2.454 7.075 -11.604 1.00 93.88 95 ALA A CA 1
ATOM 723 C C . ALA A 1 95 ? 2.245 7.689 -13.004 1.00 93.88 95 ALA A C 1
ATOM 725 O O . ALA A 1 95 ? 2.193 6.952 -13.993 1.00 93.88 95 ALA A O 1
ATOM 726 N N . PHE A 1 96 ? 2.171 9.019 -13.111 1.00 93.38 96 PHE A N 1
ATOM 727 C CA . PHE A 1 96 ? 2.031 9.730 -14.385 1.00 93.38 96 PHE A CA 1
ATOM 728 C C . PHE A 1 96 ? 3.365 9.980 -15.099 1.00 93.38 96 PHE A C 1
ATOM 730 O O . PHE A 1 96 ? 3.361 10.312 -16.283 1.00 93.38 96 PHE A O 1
ATOM 737 N N . ALA A 1 97 ? 4.503 9.813 -14.420 1.00 92.44 97 ALA A N 1
ATOM 738 C CA . ALA A 1 97 ? 5.806 10.237 -14.926 1.00 92.44 97 ALA A CA 1
ATOM 739 C C . ALA A 1 97 ? 6.211 9.523 -16.230 1.00 92.44 97 ALA A C 1
ATOM 741 O O . ALA A 1 97 ? 6.617 10.176 -17.189 1.00 92.44 97 ALA A O 1
ATOM 742 N N . GLY A 1 98 ? 6.045 8.197 -16.292 1.00 91.19 98 GLY A N 1
ATOM 743 C CA . GLY A 1 98 ? 6.367 7.393 -17.479 1.00 91.19 98 GLY A CA 1
ATOM 744 C C . GLY A 1 98 ? 5.513 7.750 -18.705 1.00 91.19 98 GLY A C 1
ATOM 745 O O . GLY A 1 98 ? 6.074 8.112 -19.740 1.00 91.19 98 GLY A O 1
ATOM 746 N N . PRO A 1 99 ? 4.170 7.709 -18.606 1.00 91.88 99 PRO A N 1
ATOM 747 C CA . PRO A 1 99 ? 3.287 8.112 -19.699 1.00 91.88 99 PRO A CA 1
ATOM 748 C C . PRO A 1 99 ? 3.503 9.559 -20.156 1.00 91.88 99 PRO A C 1
ATOM 750 O O . PRO A 1 99 ? 3.559 9.813 -21.353 1.00 91.88 99 PRO A O 1
ATOM 753 N N . LEU A 1 100 ? 3.676 10.514 -19.234 1.00 91.06 100 LEU A N 1
ATOM 754 C CA . LEU A 1 100 ? 3.910 11.913 -19.608 1.00 91.06 100 LEU A CA 1
ATOM 755 C C . LEU A 1 100 ? 5.234 12.099 -20.358 1.00 91.06 100 LEU A C 1
ATOM 757 O O . LEU A 1 100 ? 5.276 12.849 -21.329 1.00 91.06 100 LEU A O 1
ATOM 761 N N . ALA A 1 101 ? 6.302 11.424 -19.929 1.00 91.94 101 ALA A N 1
ATOM 762 C CA . ALA A 1 101 ? 7.604 11.529 -20.582 1.00 91.94 101 ALA A CA 1
ATOM 763 C C . ALA A 1 101 ? 7.638 10.816 -21.945 1.00 91.94 101 ALA A C 1
ATOM 765 O O . ALA A 1 101 ? 8.153 11.383 -22.903 1.00 91.94 101 ALA A O 1
ATOM 766 N N . SER A 1 102 ? 7.048 9.620 -22.054 1.00 91.38 102 SER A N 1
ATOM 767 C CA . SER A 1 102 ? 6.988 8.853 -23.315 1.00 91.38 102 SER A CA 1
ATOM 768 C C . SER A 1 102 ? 6.154 9.533 -24.402 1.00 91.38 102 SER A C 1
ATOM 770 O O . SER A 1 102 ? 6.459 9.387 -25.579 1.00 91.38 102 SER A O 1
ATOM 772 N N . ASN A 1 103 ? 5.137 10.313 -24.021 1.00 90.69 103 ASN A N 1
ATOM 773 C CA . ASN A 1 103 ? 4.276 11.044 -24.957 1.00 90.69 103 ASN A CA 1
ATOM 774 C C . ASN A 1 103 ? 4.757 12.483 -25.235 1.00 90.69 103 ASN A C 1
ATOM 776 O O . ASN A 1 103 ? 4.004 13.287 -25.783 1.00 90.69 103 ASN A O 1
ATOM 780 N N . SER A 1 104 ? 5.976 12.844 -24.826 1.00 89.69 104 SER A N 1
ATOM 781 C CA . SER A 1 104 ? 6.519 14.191 -25.017 1.00 89.69 104 SER A CA 1
ATOM 782 C C . SER A 1 104 ? 7.541 14.221 -26.153 1.00 89.69 104 SER A C 1
ATOM 784 O O . SER A 1 104 ? 8.700 13.851 -25.975 1.00 89.69 104 SER A O 1
ATOM 786 N N . ASP A 1 105 ? 7.126 14.744 -27.309 1.00 84.62 105 ASP A N 1
ATOM 787 C CA . ASP A 1 105 ? 7.963 14.830 -28.517 1.00 84.62 105 ASP A CA 1
ATOM 788 C C . ASP A 1 105 ? 9.207 15.728 -28.349 1.00 84.62 105 ASP A C 1
ATOM 790 O O . ASP A 1 105 ? 10.181 15.595 -29.086 1.00 84.62 105 ASP A O 1
ATOM 794 N N . ASN A 1 106 ? 9.193 16.637 -27.365 1.00 86.75 106 ASN A N 1
ATOM 795 C CA . ASN A 1 106 ? 10.268 17.598 -27.083 1.00 86.75 106 ASN A CA 1
ATOM 796 C C . ASN A 1 106 ? 10.860 17.415 -25.671 1.00 86.75 106 ASN A C 1
ATOM 798 O O . ASN A 1 106 ? 11.247 18.390 -25.019 1.00 86.75 106 ASN A O 1
ATOM 802 N N . ALA A 1 107 ? 10.876 16.186 -25.147 1.00 85.44 107 ALA A N 1
ATOM 803 C CA . ALA A 1 107 ? 11.342 15.923 -23.789 1.00 85.44 107 ALA A CA 1
ATOM 804 C C . ALA A 1 107 ? 12.834 16.271 -23.595 1.00 85.44 107 ALA A C 1
ATOM 806 O O . ALA A 1 107 ? 13.702 15.790 -24.320 1.00 85.44 107 ALA A O 1
ATOM 807 N N . PHE A 1 108 ? 13.141 17.069 -22.564 1.00 88.50 108 PHE A N 1
ATOM 808 C CA . PHE A 1 108 ? 14.525 17.359 -22.152 1.00 88.50 108 PHE A CA 1
ATOM 809 C C . PHE A 1 108 ? 15.232 16.130 -21.550 1.00 88.50 108 PHE A C 1
ATOM 811 O O . PHE A 1 108 ? 16.438 15.966 -21.713 1.00 88.50 108 PHE A O 1
ATOM 818 N N . LEU A 1 109 ? 14.481 15.268 -20.855 1.00 91.50 109 LEU A N 1
ATOM 819 C CA . LEU A 1 109 ? 14.954 14.007 -20.282 1.00 91.50 109 LEU A CA 1
ATOM 820 C C . LEU A 1 109 ? 14.258 12.834 -20.968 1.00 91.50 109 LEU A C 1
ATOM 822 O O . LEU A 1 109 ? 13.069 12.905 -21.268 1.00 91.50 109 LEU A O 1
ATOM 826 N N . THR A 1 110 ? 14.978 11.727 -21.143 1.00 92.44 110 THR A N 1
ATOM 827 C CA . THR A 1 110 ? 14.376 10.462 -21.592 1.00 92.44 110 THR A CA 1
ATOM 828 C C . THR A 1 110 ? 13.413 9.909 -20.537 1.00 92.44 110 THR A C 1
ATOM 830 O O . THR A 1 110 ? 13.600 10.131 -19.337 1.00 92.44 110 THR A O 1
ATOM 833 N N . THR A 1 111 ? 12.431 9.104 -20.956 1.00 92.56 111 THR A N 1
ATOM 834 C CA . THR A 1 111 ? 11.492 8.419 -20.046 1.00 92.56 111 THR A CA 1
ATOM 835 C C . THR A 1 111 ? 12.214 7.652 -18.936 1.00 92.56 111 THR A C 1
ATOM 837 O O . THR A 1 111 ? 11.819 7.719 -17.775 1.00 92.56 111 THR A O 1
ATOM 840 N N . ASN A 1 112 ? 13.326 6.987 -19.261 1.00 91.75 112 ASN A N 1
ATOM 841 C CA . ASN A 1 112 ? 14.124 6.246 -18.283 1.00 91.75 112 ASN A CA 1
ATOM 842 C C . ASN A 1 112 ? 14.772 7.159 -17.237 1.00 91.75 112 ASN A C 1
ATOM 844 O O . ASN A 1 112 ? 14.742 6.832 -16.055 1.00 91.75 112 ASN A O 1
ATOM 848 N N . GLN A 1 113 ? 15.316 8.311 -17.639 1.00 92.94 113 GLN A N 1
ATOM 849 C CA . GLN A 1 113 ? 15.894 9.278 -16.697 1.00 92.94 113 GLN A CA 1
ATOM 850 C C . GLN A 1 113 ? 14.829 9.860 -15.761 1.00 92.94 113 GLN A C 1
ATOM 852 O O . GLN A 1 113 ? 15.069 10.006 -14.560 1.00 92.94 113 GLN A O 1
ATOM 857 N N . VAL A 1 114 ? 13.635 10.150 -16.288 1.00 93.44 114 VAL A N 1
ATOM 858 C CA . VAL A 1 114 ? 12.499 10.611 -15.478 1.00 93.44 114 VAL A CA 1
ATOM 859 C C . VAL A 1 114 ? 12.096 9.541 -14.459 1.00 93.44 114 VAL A C 1
ATOM 861 O O . VAL A 1 114 ? 12.007 9.844 -13.272 1.00 93.44 114 VAL A O 1
ATOM 864 N N . LEU A 1 115 ? 11.926 8.287 -14.891 1.00 91.44 115 LEU A N 1
ATOM 865 C CA . LEU A 1 115 ? 11.537 7.177 -14.014 1.00 91.44 115 LEU A CA 1
ATOM 866 C C . LEU A 1 115 ? 12.600 6.822 -12.972 1.00 91.44 115 LEU A C 1
ATOM 868 O O . LEU A 1 115 ? 12.255 6.476 -11.848 1.00 91.44 115 LEU A O 1
ATOM 872 N N . GLN A 1 116 ? 13.886 6.925 -13.308 1.00 89.25 116 GLN A N 1
ATOM 873 C CA . GLN A 1 116 ? 14.962 6.758 -12.329 1.00 89.25 116 GLN A CA 1
ATOM 874 C C . GLN A 1 116 ? 14.928 7.859 -11.266 1.00 89.25 116 GLN A C 1
ATOM 876 O O . GLN A 1 116 ? 15.162 7.582 -10.093 1.00 89.25 116 GLN A O 1
ATOM 881 N N . THR A 1 117 ? 14.595 9.090 -11.661 1.00 90.25 117 THR A N 1
ATOM 882 C CA . THR A 1 117 ? 14.485 10.223 -10.736 1.00 90.25 117 THR A CA 1
ATOM 883 C C . THR A 1 117 ? 13.301 10.042 -9.788 1.00 90.25 117 THR A C 1
ATOM 885 O O . THR A 1 117 ? 13.480 10.092 -8.573 1.00 90.25 117 THR A O 1
ATOM 888 N N . THR A 1 118 ? 12.102 9.776 -10.312 1.00 91.19 118 THR A N 1
ATOM 889 C CA . THR A 1 118 ? 10.897 9.584 -9.484 1.00 91.19 118 THR A CA 1
ATOM 890 C C . THR A 1 118 ? 10.933 8.277 -8.692 1.00 91.19 118 THR A C 1
ATOM 892 O O . THR A 1 118 ? 10.469 8.225 -7.557 1.00 91.19 118 THR A O 1
ATOM 895 N N . GLY A 1 119 ? 11.572 7.231 -9.225 1.00 85.88 119 GLY A N 1
ATOM 896 C CA . GLY A 1 119 ? 11.741 5.937 -8.560 1.00 85.88 119 GLY A CA 1
ATOM 897 C C . GLY A 1 119 ? 12.489 6.007 -7.224 1.00 85.88 119 GLY A C 1
ATOM 898 O O . GLY A 1 119 ? 12.297 5.136 -6.374 1.00 85.88 119 GLY A O 1
ATOM 899 N N . THR A 1 120 ? 13.266 7.070 -6.980 1.00 85.62 120 THR A N 1
ATOM 900 C CA . THR A 1 120 ? 13.905 7.327 -5.674 1.00 85.62 120 THR A CA 1
ATOM 901 C C . THR A 1 120 ? 12.902 7.509 -4.529 1.00 85.62 120 THR A C 1
ATOM 903 O O . THR A 1 120 ? 13.236 7.242 -3.373 1.00 85.62 120 THR A O 1
ATOM 906 N N . ASN A 1 121 ? 11.651 7.872 -4.831 1.00 90.81 121 ASN A N 1
ATOM 907 C CA . ASN A 1 121 ? 10.580 7.997 -3.842 1.00 90.81 121 ASN A CA 1
ATOM 908 C C . ASN A 1 121 ? 10.087 6.633 -3.326 1.00 90.81 121 ASN A C 1
ATOM 910 O O . ASN A 1 121 ? 9.575 6.547 -2.209 1.00 90.81 121 ASN A O 1
ATOM 914 N N . GLY A 1 122 ? 10.258 5.555 -4.103 1.00 89.62 122 GLY A N 1
ATOM 915 C CA . GLY A 1 122 ? 9.761 4.211 -3.781 1.00 89.62 122 GLY A CA 1
ATOM 916 C C . GLY A 1 122 ? 10.289 3.650 -2.451 1.00 89.62 122 GLY A C 1
ATOM 917 O O . GLY A 1 122 ? 9.488 3.257 -1.599 1.00 89.62 122 GLY A O 1
ATOM 918 N N . PRO A 1 123 ? 11.612 3.648 -2.208 1.00 89.88 123 PRO A N 1
ATOM 919 C CA . PRO A 1 123 ? 12.185 3.264 -0.919 1.00 89.88 123 PRO A CA 1
ATOM 920 C C . PRO A 1 123 ? 11.646 4.036 0.287 1.00 89.88 123 PRO A C 1
ATOM 922 O O . PRO A 1 123 ? 11.360 3.449 1.332 1.00 89.88 123 PRO A O 1
ATOM 925 N N . VAL A 1 124 ? 11.485 5.352 0.137 1.00 89.94 124 VAL A N 1
ATOM 926 C CA . VAL A 1 124 ? 10.981 6.238 1.195 1.00 89.94 124 VAL A CA 1
ATOM 927 C C . VAL A 1 124 ? 9.511 5.935 1.485 1.00 89.94 124 VAL A C 1
ATOM 929 O O . VAL A 1 124 ? 9.109 5.828 2.645 1.00 89.94 124 VAL A O 1
ATOM 932 N N . TRP A 1 125 ? 8.722 5.720 0.432 1.00 93.12 125 TRP A N 1
ATOM 933 C CA . TRP A 1 125 ? 7.341 5.262 0.528 1.00 93.12 125 TRP A CA 1
ATOM 934 C C . TRP A 1 125 ? 7.221 3.944 1.291 1.00 93.12 125 TRP A C 1
ATOM 936 O O . TRP A 1 125 ? 6.451 3.854 2.249 1.00 93.12 125 TRP A O 1
ATOM 946 N N . ALA A 1 126 ? 8.035 2.954 0.935 1.00 92.75 126 ALA A N 1
ATOM 947 C CA . ALA A 1 126 ? 8.036 1.644 1.571 1.00 92.75 126 ALA A CA 1
ATOM 948 C C . ALA A 1 126 ? 8.386 1.723 3.070 1.00 92.75 126 ALA A C 1
ATOM 950 O O . ALA A 1 126 ? 7.736 1.083 3.903 1.00 92.75 126 ALA A O 1
ATOM 951 N N . LEU A 1 127 ? 9.366 2.559 3.428 1.00 93.62 127 LEU A N 1
ATOM 952 C CA . LEU A 1 127 ? 9.743 2.802 4.818 1.00 93.62 127 LEU A CA 1
ATOM 953 C C . LEU A 1 127 ? 8.570 3.364 5.634 1.00 93.62 127 LEU A C 1
ATOM 955 O O . LEU A 1 127 ? 8.206 2.805 6.672 1.00 93.62 127 LEU A O 1
ATOM 959 N N . PHE A 1 128 ? 7.962 4.458 5.173 1.00 95.00 128 PHE A N 1
ATOM 960 C CA . PHE A 1 128 ? 6.889 5.113 5.923 1.00 95.00 128 PHE A CA 1
ATOM 961 C C . PHE A 1 128 ? 5.611 4.282 5.981 1.00 95.00 128 PHE A C 1
ATOM 963 O O . PHE A 1 128 ? 4.941 4.271 7.015 1.00 95.00 128 PHE A O 1
ATOM 970 N N . LEU A 1 129 ? 5.311 3.528 4.924 1.00 95.19 129 LEU A N 1
ATOM 971 C CA . LEU A 1 129 ? 4.216 2.570 4.916 1.00 95.19 129 LEU A CA 1
ATOM 972 C C . LEU A 1 129 ? 4.386 1.495 5.997 1.00 95.19 129 LEU A C 1
ATOM 974 O O . LEU A 1 129 ? 3.443 1.203 6.739 1.00 95.19 129 LEU A O 1
ATOM 978 N N . GLY A 1 130 ? 5.579 0.910 6.109 1.00 96.25 130 GLY A N 1
ATOM 979 C CA . GLY A 1 130 ? 5.843 -0.109 7.121 1.00 96.25 130 GLY A CA 1
ATOM 980 C C . GLY A 1 130 ? 5.789 0.448 8.541 1.00 96.25 130 GLY A C 1
ATOM 981 O O . GLY A 1 130 ? 5.155 -0.156 9.407 1.00 96.25 130 GLY A O 1
ATOM 982 N N . ILE A 1 131 ? 6.358 1.637 8.767 1.00 96.81 131 ILE A N 1
ATOM 983 C CA . ILE A 1 131 ? 6.270 2.329 10.061 1.00 96.81 131 ILE A CA 1
ATOM 984 C C . ILE A 1 131 ? 4.806 2.567 10.441 1.00 96.81 131 ILE A C 1
ATOM 986 O O . ILE A 1 131 ? 4.402 2.210 11.547 1.00 96.81 131 ILE A O 1
ATOM 990 N N . PHE A 1 132 ? 4.001 3.122 9.531 1.00 97.88 132 PHE A N 1
ATOM 991 C CA . PHE A 1 132 ? 2.577 3.357 9.772 1.00 97.88 132 PHE A CA 1
ATOM 992 C C . PHE A 1 132 ? 1.812 2.059 10.058 1.00 97.88 132 PHE A C 1
ATOM 994 O O . PHE A 1 132 ? 0.995 1.992 10.973 1.00 97.88 132 PHE A O 1
ATOM 1001 N N . THR A 1 133 ? 2.109 0.992 9.322 1.00 97.69 133 THR A N 1
ATOM 1002 C CA . THR A 1 133 ? 1.471 -0.308 9.552 1.00 97.69 133 THR A CA 1
ATOM 1003 C C . THR A 1 133 ? 1.804 -0.837 10.950 1.00 97.69 133 THR A C 1
ATOM 1005 O O . THR A 1 133 ? 0.909 -1.243 11.686 1.00 97.69 133 THR A O 1
ATOM 1008 N N . ILE A 1 134 ? 3.067 -0.763 11.380 1.00 97.62 134 ILE A N 1
ATOM 1009 C CA . ILE A 1 134 ? 3.480 -1.207 12.721 1.00 97.62 134 ILE A CA 1
ATOM 1010 C C . ILE A 1 134 ? 2.840 -0.357 13.822 1.00 97.62 134 ILE A C 1
ATOM 1012 O O . ILE A 1 134 ? 2.427 -0.907 14.843 1.00 97.62 134 ILE A O 1
ATOM 1016 N N . THR A 1 135 ? 2.730 0.965 13.653 1.00 96.88 135 THR A N 1
ATOM 1017 C CA . THR A 1 135 ? 2.074 1.807 14.668 1.00 96.88 135 THR A CA 1
ATOM 1018 C C . THR A 1 135 ? 0.594 1.466 14.811 1.00 96.88 135 THR A C 1
ATOM 1020 O O . THR A 1 135 ? 0.098 1.407 15.936 1.00 96.88 135 THR A O 1
ATOM 1023 N N . VAL A 1 136 ? -0.099 1.164 13.707 1.00 96.94 136 VAL A N 1
ATOM 1024 C CA . VAL A 1 136 ? -1.491 0.683 13.726 1.00 96.94 136 VAL A CA 1
ATOM 1025 C C . VAL A 1 136 ? -1.603 -0.649 14.468 1.00 96.94 136 VAL A C 1
ATOM 1027 O O . VAL A 1 136 ? -2.456 -0.788 15.341 1.00 96.94 136 VAL A O 1
ATOM 1030 N N . LEU A 1 137 ? -0.709 -1.603 14.194 1.00 96.50 137 LEU A N 1
ATOM 1031 C CA . LEU A 1 137 ? -0.706 -2.929 14.832 1.00 96.50 137 LEU A CA 1
ATOM 1032 C C . LEU A 1 137 ? -0.315 -2.914 16.316 1.00 96.50 137 LEU A C 1
ATOM 1034 O O . LEU A 1 137 ? -0.509 -3.906 17.014 1.00 96.50 137 LEU A O 1
ATOM 1038 N N . ARG A 1 138 ? 0.242 -1.802 16.802 1.00 93.75 138 ARG A N 1
ATOM 1039 C CA . ARG A 1 138 ? 0.546 -1.568 18.221 1.00 93.75 138 ARG A CA 1
ATOM 1040 C C . ARG A 1 138 ? -0.497 -0.692 18.920 1.00 93.75 138 ARG A C 1
ATOM 1042 O O . ARG A 1 138 ? -0.336 -0.385 20.098 1.00 93.75 138 ARG A O 1
ATOM 1049 N N . SER A 1 139 ? -1.534 -0.262 18.204 1.00 92.44 139 SER A N 1
ATOM 1050 C CA . SER A 1 139 ? -2.635 0.520 18.764 1.00 92.44 139 SER A CA 1
ATOM 1051 C C . SER A 1 139 ? -3.477 -0.320 19.726 1.00 92.44 139 SER A C 1
ATOM 1053 O O . SER A 1 139 ? -3.655 -1.519 19.527 1.00 92.44 139 SER A O 1
ATOM 1055 N N . SER A 1 140 ? -4.091 0.326 20.719 1.00 84.06 140 SER A N 1
ATOM 1056 C CA . SER A 1 140 ? -5.072 -0.300 21.620 1.00 84.06 140 SER A CA 1
ATOM 1057 C C . SER A 1 140 ? -6.319 -0.825 20.899 1.00 84.06 140 SER A C 1
ATOM 1059 O O . SER A 1 140 ? -7.082 -1.591 21.470 1.00 84.06 140 SER A O 1
ATOM 1061 N N . LYS A 1 141 ? -6.529 -0.426 19.640 1.00 88.56 141 LYS A N 1
ATOM 1062 C CA . LYS A 1 141 ? -7.642 -0.877 18.792 1.00 88.56 141 LYS A CA 1
ATOM 1063 C C . LYS A 1 141 ? -7.272 -2.030 17.863 1.00 88.56 141 LYS A C 1
ATOM 1065 O O . LYS A 1 141 ? -8.028 -2.317 16.937 1.00 88.56 141 LYS A O 1
ATOM 1070 N N . VAL A 1 142 ? -6.118 -2.671 18.068 1.00 89.44 142 VAL A N 1
ATOM 1071 C CA . VAL A 1 142 ? -5.661 -3.794 17.233 1.00 89.44 142 VAL A CA 1
ATOM 1072 C C . VAL A 1 142 ? -6.689 -4.928 17.165 1.00 89.44 142 VAL A C 1
ATOM 1074 O O . VAL A 1 142 ? -6.805 -5.554 16.119 1.00 89.44 142 VAL A O 1
ATOM 1077 N N . ASP A 1 143 ? -7.514 -5.109 18.198 1.00 92.31 143 ASP A N 1
ATOM 1078 C CA . ASP A 1 143 ? -8.573 -6.129 18.243 1.00 92.31 143 ASP A CA 1
ATOM 1079 C C . ASP A 1 143 ? -9.694 -5.917 17.207 1.00 92.31 143 ASP A C 1
ATOM 1081 O O . ASP A 1 143 ? -10.480 -6.824 16.942 1.00 92.31 143 ASP A O 1
ATOM 1085 N N . LEU A 1 144 ? -9.763 -4.742 16.564 1.00 94.06 144 LEU A N 1
ATOM 1086 C CA . LEU A 1 144 ? -10.638 -4.527 15.405 1.00 94.06 144 LEU A CA 1
ATOM 1087 C C . LEU A 1 144 ? -10.139 -5.259 14.150 1.00 94.06 144 LEU A C 1
ATOM 1089 O O . LEU A 1 144 ? -10.892 -5.413 13.185 1.00 94.06 144 LEU A O 1
ATOM 1093 N N . LEU A 1 145 ? -8.867 -5.661 14.118 1.00 96.06 145 LEU A N 1
ATOM 1094 C CA . LEU A 1 145 ? -8.292 -6.441 13.032 1.00 96.06 145 LEU A CA 1
ATOM 1095 C C . LEU A 1 145 ? -8.492 -7.937 13.292 1.00 96.06 145 LEU A C 1
ATOM 1097 O O . LEU A 1 145 ? -8.313 -8.407 14.414 1.00 96.06 145 LEU A O 1
ATOM 1101 N N . PRO A 1 146 ? -8.786 -8.730 12.249 1.00 96.12 146 PRO A N 1
ATOM 1102 C CA . PRO A 1 146 ? -8.733 -10.176 12.385 1.00 96.12 146 PRO A CA 1
ATOM 1103 C C . PRO A 1 146 ? -7.294 -10.636 12.675 1.00 96.12 146 PRO A C 1
ATOM 1105 O O . PRO A 1 146 ? -6.336 -10.044 12.177 1.00 96.12 146 PRO A O 1
ATOM 1108 N N . SER A 1 147 ? -7.133 -11.738 13.413 1.00 95.75 147 SER A N 1
ATOM 1109 C CA . SER A 1 147 ? -5.818 -12.266 13.825 1.00 95.75 147 SER A CA 1
ATOM 1110 C C . SER A 1 147 ? -4.866 -12.523 12.651 1.00 95.75 147 SER A C 1
ATOM 1112 O O . SER A 1 147 ? -3.693 -12.155 12.701 1.00 95.75 147 SER A O 1
ATOM 1114 N N . TRP A 1 148 ? -5.377 -13.083 11.551 1.00 96.50 148 TRP A N 1
ATOM 1115 C CA . TRP A 1 148 ? -4.604 -13.277 10.322 1.00 96.50 148 TRP A CA 1
ATOM 1116 C C . TRP A 1 148 ? -4.146 -11.942 9.712 1.00 96.50 148 TRP A C 1
ATOM 1118 O O . TRP A 1 148 ? -3.070 -11.872 9.127 1.00 96.50 148 TRP A O 1
ATOM 1128 N N . GLY A 1 149 ? -4.938 -10.879 9.879 1.00 96.69 149 GLY A N 1
ATOM 1129 C CA . GLY A 1 149 ? -4.631 -9.531 9.408 1.00 96.69 149 GLY A CA 1
ATOM 1130 C C . GLY A 1 149 ? -3.508 -8.877 10.203 1.00 96.69 149 GLY A C 1
ATOM 1131 O O . GLY A 1 149 ? -2.683 -8.176 9.626 1.00 96.69 149 GLY A O 1
ATOM 1132 N N . VAL A 1 150 ? -3.423 -9.164 11.505 1.00 97.44 150 VAL A N 1
ATOM 1133 C CA . VAL A 1 150 ? -2.306 -8.726 12.355 1.00 97.44 150 VAL A CA 1
ATOM 1134 C C . VAL A 1 150 ? -1.000 -9.387 11.912 1.00 97.44 150 VAL A C 1
ATOM 1136 O O . VAL A 1 150 ? 0.001 -8.702 11.709 1.00 97.44 150 VAL A O 1
ATOM 1139 N N . ILE A 1 151 ? -1.020 -10.708 11.699 1.00 96.75 151 ILE A N 1
ATOM 1140 C CA . ILE A 1 151 ? 0.150 -11.466 11.225 1.00 96.75 151 ILE A CA 1
ATOM 1141 C C . ILE A 1 151 ? 0.578 -10.974 9.837 1.00 96.75 151 ILE A C 1
ATOM 1143 O O . ILE A 1 151 ? 1.758 -10.689 9.620 1.00 96.75 151 ILE A O 1
ATOM 1147 N N . ALA A 1 152 ? -0.382 -10.826 8.918 1.00 97.38 152 ALA A N 1
ATOM 1148 C CA . ALA A 1 152 ? -0.126 -10.302 7.582 1.00 97.38 152 ALA A CA 1
ATOM 1149 C C . ALA A 1 152 ? 0.473 -8.894 7.632 1.00 97.38 152 ALA A C 1
ATOM 1151 O O . ALA A 1 152 ? 1.453 -8.634 6.941 1.00 97.38 152 ALA A O 1
ATOM 1152 N N . GLY A 1 153 ? -0.053 -8.028 8.500 1.00 97.19 153 GLY A N 1
ATOM 1153 C CA . GLY A 1 153 ? 0.424 -6.664 8.684 1.00 97.19 153 GLY A CA 1
ATOM 1154 C C . GLY A 1 153 ? 1.871 -6.587 9.160 1.00 97.19 153 GLY A C 1
ATOM 1155 O O . GLY A 1 153 ? 2.657 -5.841 8.579 1.00 97.19 153 GLY A O 1
ATOM 1156 N N . TYR A 1 154 ? 2.256 -7.374 10.171 1.00 97.81 154 TYR A N 1
ATOM 1157 C CA . TYR A 1 154 ? 3.648 -7.405 10.631 1.00 97.81 154 TYR A CA 1
ATOM 1158 C C . TYR A 1 154 ? 4.583 -7.934 9.541 1.00 97.81 154 TYR A C 1
ATOM 1160 O O . TYR A 1 154 ? 5.619 -7.325 9.278 1.00 97.81 154 TYR A O 1
ATOM 1168 N N . GLY A 1 155 ? 4.202 -9.028 8.874 1.00 96.38 155 GLY A N 1
ATOM 1169 C CA . GLY A 1 155 ? 4.993 -9.598 7.786 1.00 96.38 155 GLY A CA 1
ATOM 1170 C C . GLY A 1 155 ? 5.155 -8.630 6.611 1.00 96.38 155 GLY A C 1
ATOM 1171 O O . GLY A 1 155 ? 6.273 -8.407 6.153 1.00 96.38 155 GLY A O 1
ATOM 1172 N N . ALA A 1 156 ? 4.064 -8.000 6.167 1.00 95.94 156 ALA A N 1
ATOM 1173 C CA . ALA A 1 156 ? 4.081 -7.001 5.104 1.00 95.94 156 ALA A CA 1
ATOM 1174 C C . ALA A 1 156 ? 4.947 -5.797 5.482 1.00 95.94 156 ALA A C 1
ATOM 1176 O O . ALA A 1 156 ? 5.808 -5.405 4.703 1.00 95.94 156 ALA A O 1
ATOM 1177 N N . ALA A 1 157 ? 4.765 -5.233 6.679 1.00 96.62 157 ALA A N 1
ATOM 1178 C CA . ALA A 1 157 ? 5.522 -4.068 7.119 1.00 96.62 157 ALA A CA 1
ATOM 1179 C C . ALA A 1 157 ? 7.028 -4.343 7.157 1.00 96.62 157 ALA A C 1
ATOM 1181 O O . ALA A 1 157 ? 7.807 -3.550 6.635 1.00 96.62 157 ALA A O 1
ATOM 1182 N N . ILE A 1 158 ? 7.437 -5.477 7.735 1.00 95.50 158 ILE A N 1
ATOM 1183 C CA . ILE A 1 158 ? 8.849 -5.863 7.804 1.00 95.50 158 ILE A CA 1
ATOM 1184 C C . ILE A 1 158 ? 9.407 -6.044 6.393 1.00 95.50 158 ILE A C 1
ATOM 1186 O O . ILE A 1 158 ? 10.396 -5.403 6.054 1.00 95.50 158 ILE A O 1
ATOM 1190 N N . LEU A 1 159 ? 8.754 -6.849 5.551 1.00 94.31 159 LEU A N 1
ATOM 1191 C CA . LEU A 1 159 ? 9.253 -7.142 4.207 1.00 94.31 159 LEU A CA 1
ATOM 1192 C C . LEU A 1 159 ? 9.292 -5.907 3.309 1.00 94.31 159 LEU A C 1
ATOM 1194 O O . LEU A 1 159 ? 10.262 -5.731 2.582 1.00 94.31 159 LEU A O 1
ATOM 1198 N N . VAL A 1 160 ? 8.285 -5.034 3.370 1.00 91.81 160 VAL A N 1
ATOM 1199 C CA . VAL A 1 160 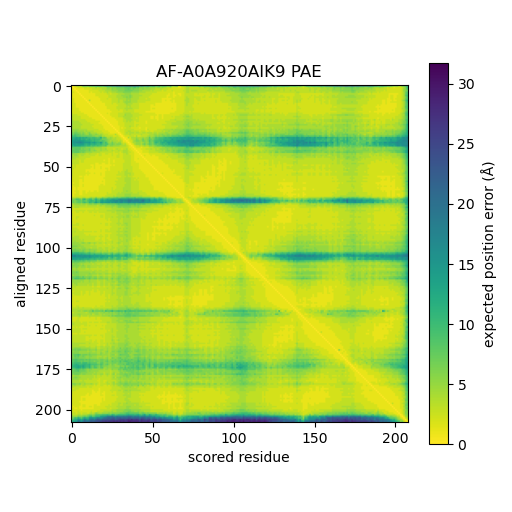? 8.248 -3.802 2.572 1.00 91.81 160 VAL A CA 1
ATOM 1200 C C . VAL A 1 160 ? 9.330 -2.823 3.032 1.00 91.81 160 VAL A C 1
ATOM 1202 O O . VAL A 1 160 ? 10.019 -2.261 2.185 1.00 91.81 160 VAL A O 1
ATOM 1205 N N . MET A 1 161 ? 9.564 -2.658 4.339 1.00 93.50 161 MET A N 1
ATOM 1206 C CA . MET A 1 161 ? 10.681 -1.828 4.819 1.00 93.50 161 MET A CA 1
ATOM 1207 C C . MET A 1 161 ? 12.036 -2.424 4.452 1.00 93.50 161 MET A C 1
ATOM 1209 O O . MET A 1 161 ? 12.924 -1.688 4.026 1.00 93.50 161 MET A O 1
ATOM 1213 N N . THR A 1 162 ? 12.194 -3.745 4.596 1.00 91.75 162 THR A N 1
ATOM 1214 C CA . THR A 1 162 ? 13.396 -4.453 4.154 1.00 91.75 162 THR A CA 1
ATOM 1215 C C . THR A 1 162 ? 13.615 -4.211 2.670 1.00 91.75 162 THR A C 1
ATOM 1217 O O . THR A 1 162 ? 14.714 -3.809 2.316 1.00 91.75 162 THR A O 1
ATOM 1220 N N . ASN A 1 163 ? 12.583 -4.352 1.833 1.00 87.88 163 ASN A N 1
ATOM 1221 C CA . ASN A 1 163 ? 12.645 -4.050 0.406 1.00 87.88 163 ASN A CA 1
ATOM 1222 C C . ASN A 1 163 ? 13.081 -2.606 0.152 1.00 87.88 163 ASN A C 1
ATOM 1224 O O . ASN A 1 163 ? 14.055 -2.372 -0.544 1.00 87.88 163 ASN A O 1
ATOM 1228 N N . GLY A 1 164 ? 12.398 -1.628 0.751 1.00 87.69 164 GLY A N 1
ATOM 1229 C CA . GLY A 1 164 ? 12.690 -0.213 0.534 1.00 87.69 164 GLY A CA 1
ATOM 1230 C C . GLY A 1 164 ? 14.130 0.147 0.891 1.00 87.69 164 GLY A C 1
ATOM 1231 O O . GLY A 1 164 ? 14.881 0.624 0.043 1.00 87.69 164 GLY A O 1
ATOM 1232 N N . LEU A 1 165 ? 14.538 -0.126 2.132 1.00 89.44 165 LEU A N 1
ATOM 1233 C CA . LEU A 1 165 ? 15.890 0.178 2.604 1.00 89.44 165 LEU A CA 1
ATOM 1234 C C . LEU A 1 165 ? 16.940 -0.665 1.878 1.00 89.44 165 LEU A C 1
ATOM 1236 O O . LEU A 1 165 ? 17.963 -0.155 1.432 1.00 89.44 165 LEU A O 1
ATOM 1240 N N . GLY A 1 166 ? 16.683 -1.960 1.742 1.00 89.62 166 GLY A N 1
ATOM 1241 C CA . GLY A 1 166 ? 17.617 -2.893 1.143 1.00 89.62 166 GLY A CA 1
ATOM 1242 C C . GLY A 1 166 ? 17.854 -2.615 -0.338 1.00 89.62 166 GLY A C 1
ATOM 1243 O O . GLY A 1 166 ? 19.006 -2.602 -0.760 1.00 89.62 166 GLY A O 1
ATOM 1244 N N . SER A 1 167 ? 16.814 -2.308 -1.117 1.00 82.88 167 SER A N 1
ATOM 1245 C CA . SER A 1 167 ? 16.969 -1.897 -2.515 1.00 82.88 167 SER A CA 1
ATOM 1246 C C . SER A 1 167 ? 17.666 -0.539 -2.635 1.00 82.88 167 SER A C 1
ATOM 1248 O O . SER A 1 167 ? 18.525 -0.387 -3.498 1.00 82.88 167 SER A O 1
ATOM 1250 N N . ALA A 1 168 ? 17.370 0.428 -1.756 1.00 87.06 168 ALA A N 1
ATOM 1251 C CA . ALA A 1 168 ? 18.019 1.745 -1.789 1.00 87.06 168 ALA A CA 1
ATOM 1252 C C . ALA A 1 168 ? 19.532 1.689 -1.537 1.00 87.06 168 ALA A C 1
ATOM 1254 O O . ALA A 1 168 ? 20.284 2.457 -2.132 1.00 87.06 168 ALA A O 1
ATOM 1255 N N . PHE A 1 169 ? 19.979 0.783 -0.666 1.00 89.31 169 PHE A N 1
ATOM 1256 C CA . PHE A 1 169 ? 21.393 0.622 -0.318 1.00 89.31 169 PHE A CA 1
ATOM 1257 C C . PHE A 1 169 ? 22.081 -0.543 -1.052 1.00 89.31 169 PHE A C 1
ATOM 1259 O O . PHE A 1 169 ? 23.235 -0.844 -0.756 1.00 89.31 169 PHE A O 1
ATOM 1266 N N . GLY A 1 170 ? 21.399 -1.208 -1.993 1.00 86.75 170 GLY A N 1
ATOM 1267 C CA . GLY A 1 170 ? 21.960 -2.334 -2.752 1.00 86.75 170 GLY A CA 1
ATOM 1268 C C . GLY A 1 170 ? 22.281 -3.569 -1.898 1.00 86.75 170 GLY A C 1
ATOM 1269 O O . GLY A 1 170 ? 23.234 -4.288 -2.180 1.00 86.75 170 GLY A O 1
ATOM 1270 N N . LEU A 1 171 ? 21.515 -3.802 -0.829 1.00 89.31 171 LEU A N 1
ATOM 1271 C CA . LEU A 1 171 ? 21.762 -4.844 0.176 1.00 89.31 171 LEU A CA 1
ATOM 1272 C C . LEU A 1 171 ? 20.993 -6.150 -0.077 1.00 89.31 171 LEU A C 1
ATOM 1274 O O . LEU A 1 171 ? 21.209 -7.125 0.641 1.00 89.31 171 LEU A O 1
ATOM 1278 N N . ILE A 1 172 ? 20.072 -6.176 -1.045 1.00 85.56 172 ILE A N 1
ATOM 1279 C CA . ILE A 1 172 ? 19.218 -7.341 -1.320 1.00 85.56 172 ILE A CA 1
ATOM 1280 C C . ILE A 1 172 ? 19.711 -8.060 -2.580 1.00 85.56 172 ILE A C 1
ATOM 1282 O O . ILE A 1 172 ? 19.661 -7.473 -3.658 1.00 85.56 172 ILE A O 1
ATOM 1286 N N . PRO A 1 173 ? 20.122 -9.338 -2.480 1.00 85.12 173 PRO A N 1
ATOM 1287 C CA . PRO A 1 173 ? 20.381 -10.175 -3.649 1.00 85.12 173 PRO A CA 1
ATOM 1288 C C . PRO A 1 173 ? 19.107 -10.433 -4.468 1.00 85.12 173 PRO A C 1
ATOM 1290 O O . PRO A 1 173 ? 18.039 -10.641 -3.890 1.00 85.12 173 PRO A O 1
ATOM 1293 N N . ASP A 1 174 ? 19.221 -10.546 -5.793 1.00 78.06 174 ASP A N 1
ATOM 1294 C CA . ASP A 1 174 ? 18.075 -10.685 -6.714 1.00 78.06 174 ASP A CA 1
ATOM 1295 C C . ASP A 1 174 ? 17.096 -11.811 -6.338 1.00 78.06 174 ASP A C 1
ATOM 1297 O O . ASP A 1 174 ? 15.878 -11.622 -6.340 1.00 78.06 174 ASP A O 1
ATOM 1301 N N . ALA A 1 175 ? 17.613 -12.978 -5.941 1.00 79.00 175 ALA A N 1
ATOM 1302 C CA . ALA A 1 175 ? 16.783 -14.111 -5.527 1.00 79.00 175 ALA A CA 1
ATOM 1303 C C . ALA A 1 175 ? 15.956 -13.808 -4.263 1.00 79.00 175 ALA A C 1
ATOM 1305 O O . ALA A 1 175 ? 14.802 -14.224 -4.156 1.00 79.00 175 ALA A O 1
ATOM 1306 N N . ALA A 1 176 ? 16.522 -13.056 -3.315 1.00 84.25 176 ALA A N 1
ATOM 1307 C CA . ALA A 1 176 ? 15.798 -12.609 -2.129 1.00 84.25 176 ALA A CA 1
ATOM 1308 C C . ALA A 1 176 ? 14.777 -11.519 -2.484 1.00 84.25 176 ALA A C 1
ATOM 1310 O O . ALA A 1 176 ? 13.675 -11.522 -1.940 1.00 84.25 176 ALA A O 1
ATOM 1311 N N . ASN A 1 177 ? 15.107 -10.640 -3.437 1.00 80.56 177 ASN A N 1
ATOM 1312 C CA . ASN A 1 177 ? 14.214 -9.586 -3.910 1.00 80.56 177 ASN A CA 1
ATOM 1313 C C . ASN A 1 177 ? 12.915 -10.159 -4.499 1.00 80.56 177 ASN A C 1
ATOM 1315 O O . ASN A 1 177 ? 11.827 -9.700 -4.162 1.00 80.56 177 ASN A O 1
ATOM 1319 N N . LEU A 1 178 ? 13.007 -11.224 -5.305 1.00 81.50 178 LEU A N 1
ATOM 1320 C CA . LEU A 1 178 ? 11.828 -11.894 -5.861 1.00 81.50 178 LEU A CA 1
ATOM 1321 C C . LEU A 1 178 ? 10.921 -12.479 -4.765 1.00 81.50 178 LEU A C 1
ATOM 1323 O O . LEU A 1 178 ? 9.699 -12.331 -4.820 1.00 81.50 178 LEU A O 1
ATOM 1327 N N . ILE A 1 179 ? 11.508 -13.114 -3.746 1.00 85.56 179 ILE A N 1
ATOM 1328 C CA . ILE A 1 179 ? 10.755 -13.669 -2.610 1.00 85.56 179 ILE A CA 1
ATOM 1329 C C . ILE A 1 179 ? 10.060 -12.547 -1.836 1.00 85.56 179 ILE A C 1
ATOM 1331 O O . ILE A 1 179 ? 8.879 -12.667 -1.511 1.00 85.56 179 ILE A O 1
ATOM 1335 N N . ILE A 1 180 ? 10.770 -11.450 -1.565 1.00 87.62 180 ILE A N 1
ATOM 1336 C CA . ILE A 1 180 ? 10.227 -10.279 -0.872 1.00 87.62 180 ILE A CA 1
ATOM 1337 C C . ILE A 1 180 ? 9.082 -9.656 -1.681 1.00 87.62 180 ILE A C 1
ATOM 1339 O O . ILE A 1 180 ? 8.043 -9.331 -1.105 1.00 87.62 180 ILE A O 1
ATOM 1343 N N . LEU A 1 181 ? 9.217 -9.552 -3.005 1.00 83.06 181 LEU A N 1
ATOM 1344 C CA . LEU A 1 181 ? 8.183 -9.013 -3.886 1.00 83.06 181 LEU A CA 1
ATOM 1345 C C . LEU A 1 181 ? 6.919 -9.882 -3.889 1.00 83.06 181 LEU A C 1
ATOM 1347 O O . LEU A 1 181 ? 5.813 -9.364 -3.746 1.00 83.06 181 LEU A O 1
ATOM 1351 N N . ILE A 1 182 ? 7.060 -11.203 -4.015 1.00 87.19 182 ILE A N 1
ATOM 1352 C CA . ILE A 1 182 ? 5.908 -12.113 -4.042 1.00 87.19 182 ILE A CA 1
ATOM 1353 C C . ILE A 1 182 ? 5.260 -12.187 -2.657 1.00 87.19 182 ILE A C 1
ATOM 1355 O O . ILE A 1 182 ? 4.064 -11.941 -2.508 1.00 87.19 182 ILE A O 1
ATOM 1359 N N . LEU A 1 183 ? 6.033 -12.500 -1.619 1.00 91.69 183 LEU A N 1
ATOM 1360 C CA . LEU A 1 183 ? 5.484 -12.683 -0.280 1.00 91.69 183 LEU A CA 1
ATOM 1361 C C . LEU A 1 183 ? 4.997 -11.355 0.308 1.00 91.69 183 LEU A C 1
ATOM 1363 O O . LEU A 1 183 ? 3.863 -11.263 0.772 1.00 91.69 183 LEU A O 1
ATOM 1367 N N . GLY A 1 184 ? 5.833 -10.321 0.273 1.00 88.56 184 GLY A N 1
ATOM 1368 C CA . GLY A 1 184 ? 5.502 -9.000 0.795 1.00 88.56 184 GLY A CA 1
ATOM 1369 C C . GLY A 1 184 ? 4.468 -8.284 -0.067 1.00 88.56 184 GLY A C 1
ATOM 1370 O O . GLY A 1 184 ? 3.437 -7.864 0.451 1.00 88.56 184 GLY A O 1
ATOM 1371 N N . GLY A 1 185 ? 4.721 -8.176 -1.372 1.00 85.00 185 GLY A N 1
ATOM 1372 C CA . GLY A 1 185 ? 3.901 -7.409 -2.312 1.00 85.00 185 GLY A CA 1
ATOM 1373 C C . GLY A 1 185 ? 2.629 -8.121 -2.771 1.00 85.00 185 GLY A C 1
ATOM 1374 O O . GLY A 1 185 ? 1.549 -7.559 -2.642 1.00 85.00 185 GLY A O 1
ATOM 1375 N N . VAL A 1 186 ? 2.709 -9.354 -3.279 1.00 88.56 186 VAL A N 1
ATOM 1376 C CA . VAL A 1 186 ? 1.531 -10.043 -3.858 1.00 88.56 186 VAL A CA 1
ATOM 1377 C C . VAL A 1 186 ? 0.600 -10.603 -2.780 1.00 88.56 186 VAL A C 1
ATOM 1379 O O . VAL A 1 186 ? -0.615 -10.628 -2.971 1.00 88.56 186 VAL A O 1
ATOM 1382 N N . ILE A 1 187 ? 1.148 -11.067 -1.654 1.00 93.62 187 ILE A N 1
ATOM 1383 C CA . ILE A 1 187 ? 0.381 -11.823 -0.652 1.00 93.62 187 ILE A CA 1
ATOM 1384 C C . ILE A 1 187 ? 0.070 -10.966 0.576 1.00 93.62 187 ILE A C 1
ATOM 1386 O O . ILE A 1 187 ? -1.091 -10.651 0.849 1.00 93.62 187 ILE A O 1
ATOM 1390 N N . LEU A 1 188 ? 1.096 -10.603 1.348 1.00 96.12 188 LEU A N 1
ATOM 1391 C CA . LEU A 1 188 ? 0.905 -10.052 2.689 1.00 96.12 188 LEU A CA 1
ATOM 1392 C C . LEU A 1 188 ? 0.384 -8.617 2.659 1.00 96.12 188 LEU A C 1
ATOM 1394 O O . LEU A 1 188 ? -0.459 -8.255 3.482 1.00 96.12 188 LEU A O 1
ATOM 1398 N N . TYR A 1 189 ? 0.833 -7.795 1.714 1.00 94.00 189 TYR A N 1
ATOM 1399 C CA . TYR A 1 189 ? 0.393 -6.409 1.633 1.00 94.00 189 TYR A CA 1
ATOM 1400 C C . TYR A 1 189 ? -1.093 -6.267 1.234 1.00 94.00 189 TYR A C 1
ATOM 1402 O O . TYR A 1 189 ? -1.836 -5.608 1.970 1.00 94.00 189 TYR A O 1
ATOM 1410 N N . PRO A 1 190 ? -1.606 -6.951 0.192 1.00 96.06 190 PRO A N 1
ATOM 1411 C CA . PRO A 1 190 ? -3.033 -6.976 -0.116 1.00 96.06 190 PRO A CA 1
ATOM 1412 C C . PRO A 1 190 ? -3.859 -7.574 1.022 1.00 96.06 190 PRO A C 1
ATOM 1414 O O . PRO A 1 190 ? -4.915 -7.037 1.356 1.00 96.06 190 PRO A O 1
ATOM 1417 N N . ALA A 1 191 ? -3.361 -8.626 1.680 1.00 97.56 191 ALA A N 1
ATOM 1418 C CA . ALA A 1 191 ? -4.004 -9.184 2.867 1.00 97.56 191 ALA A CA 1
ATOM 1419 C C . ALA A 1 191 ? -4.114 -8.138 3.995 1.00 97.56 191 ALA A C 1
ATOM 1421 O O . ALA A 1 191 ? -5.175 -7.988 4.603 1.00 97.56 191 ALA A O 1
ATOM 1422 N N . THR A 1 192 ? -3.063 -7.350 4.225 1.00 97.81 192 THR A N 1
ATOM 1423 C CA . THR A 1 192 ? -3.052 -6.267 5.222 1.00 97.81 192 THR A CA 1
ATOM 1424 C C . THR A 1 192 ? -4.092 -5.197 4.898 1.00 97.81 192 THR A C 1
ATOM 1426 O O . THR A 1 192 ? -4.900 -4.835 5.753 1.00 97.81 192 THR A O 1
ATOM 1429 N N . VAL A 1 193 ? -4.136 -4.718 3.651 1.00 97.94 193 VAL A N 1
ATOM 1430 C CA . VAL A 1 193 ? -5.122 -3.706 3.236 1.00 97.94 193 VAL A CA 1
ATOM 1431 C C . VAL A 1 193 ? -6.548 -4.258 3.303 1.00 97.94 193 VAL A C 1
ATOM 1433 O O . VAL A 1 193 ? -7.465 -3.559 3.739 1.00 97.94 193 VAL A O 1
ATOM 1436 N N . TRP A 1 194 ? -6.748 -5.534 2.966 1.00 98.06 194 TRP A N 1
ATOM 1437 C CA . TRP A 1 194 ? -8.037 -6.198 3.153 1.00 98.06 194 TRP A CA 1
ATOM 1438 C C . TRP A 1 194 ? -8.453 -6.241 4.625 1.00 98.06 194 TRP A C 1
ATOM 1440 O O . TRP A 1 194 ? -9.610 -5.952 4.945 1.00 98.06 194 TRP A O 1
ATOM 1450 N N . ALA A 1 195 ? -7.523 -6.568 5.526 1.00 97.88 195 ALA A N 1
ATOM 1451 C CA . ALA A 1 195 ? -7.766 -6.592 6.964 1.00 97.88 195 ALA A CA 1
ATOM 1452 C C . ALA A 1 195 ? -8.159 -5.207 7.501 1.00 97.88 195 ALA A C 1
ATOM 1454 O O . ALA A 1 195 ? -9.107 -5.114 8.280 1.00 97.88 195 ALA A O 1
ATOM 1455 N N . LEU A 1 196 ? -7.524 -4.129 7.025 1.00 97.62 196 LEU A N 1
ATOM 1456 C CA . LEU A 1 196 ? -7.948 -2.753 7.326 1.00 97.62 196 LEU A CA 1
ATOM 1457 C C . LEU A 1 196 ? -9.384 -2.490 6.838 1.00 97.62 196 LEU A C 1
ATOM 1459 O O . LEU A 1 196 ? -10.212 -1.943 7.559 1.00 97.62 196 LEU A O 1
ATOM 1463 N N . GLY A 1 197 ? -9.734 -2.971 5.643 1.00 96.81 197 GLY A N 1
ATOM 1464 C CA . GLY A 1 197 ? -11.113 -2.926 5.157 1.00 96.81 197 GLY A CA 1
ATOM 1465 C C . GLY A 1 197 ? -12.106 -3.680 6.057 1.00 96.81 197 GLY A C 1
ATOM 1466 O O . GLY A 1 197 ? -13.255 -3.260 6.192 1.00 96.81 197 GLY A O 1
ATOM 1467 N N . VAL A 1 198 ? -11.697 -4.799 6.666 1.00 96.38 198 VAL A N 1
ATOM 1468 C CA . VAL A 1 198 ? -12.502 -5.541 7.656 1.00 96.38 198 VAL A CA 1
ATOM 1469 C C . VAL A 1 198 ? -12.659 -4.737 8.948 1.00 96.38 198 VAL A C 1
ATOM 1471 O O . VAL A 1 198 ? -13.783 -4.631 9.440 1.00 96.38 198 VAL A O 1
ATOM 1474 N N . SER A 1 199 ? -11.586 -4.128 9.460 1.00 96.31 199 SER A N 1
ATOM 1475 C CA . SER A 1 199 ? -11.630 -3.371 10.718 1.00 96.31 199 SER A CA 1
ATOM 1476 C C . SER A 1 199 ? -12.513 -2.127 10.633 1.00 96.31 199 SER A C 1
ATOM 1478 O O . SER A 1 199 ? -13.206 -1.798 11.597 1.00 96.31 199 SER A O 1
ATOM 1480 N N . PHE A 1 200 ? -12.603 -1.488 9.461 1.00 96.12 200 PHE A N 1
ATOM 1481 C CA . PHE A 1 200 ? -13.569 -0.408 9.244 1.00 96.12 200 PHE A CA 1
ATOM 1482 C C . PHE A 1 200 ? -15.004 -0.880 9.484 1.00 96.12 200 PHE A C 1
ATOM 1484 O O . PHE A 1 200 ? -15.765 -0.193 10.160 1.00 96.12 200 PHE A O 1
ATOM 1491 N N . ARG A 1 201 ? -15.374 -2.070 8.996 1.00 93.75 201 ARG A N 1
ATOM 1492 C CA . ARG A 1 201 ? -16.710 -2.639 9.241 1.00 93.75 201 ARG A CA 1
ATOM 1493 C C . ARG A 1 201 ? -16.911 -3.006 10.706 1.00 93.75 201 ARG A C 1
ATOM 1495 O O . ARG A 1 201 ? -17.953 -2.682 11.262 1.00 93.75 201 ARG A O 1
ATOM 1502 N N . ALA A 1 202 ? -15.904 -3.610 11.335 1.00 92.62 202 ALA A N 1
ATOM 1503 C CA . ALA A 1 202 ? -15.945 -3.959 12.755 1.00 92.62 202 ALA A CA 1
ATOM 1504 C C . ALA A 1 202 ? -16.139 -2.728 13.662 1.00 92.62 202 ALA A C 1
ATOM 1506 O O . ALA A 1 202 ? -16.760 -2.828 14.718 1.00 92.62 202 ALA A O 1
ATOM 1507 N N . SER A 1 203 ? -15.674 -1.550 13.232 1.00 90.81 203 SER A N 1
ATOM 1508 C CA . SER A 1 203 ? -15.831 -0.305 13.993 1.00 90.81 203 SER A CA 1
ATOM 1509 C C . SER A 1 203 ? -17.280 0.178 14.146 1.00 90.81 203 SER A C 1
ATOM 1511 O O . SER A 1 203 ? -17.541 0.977 15.039 1.00 90.81 203 SER A O 1
ATOM 1513 N N . LEU A 1 204 ? -18.223 -0.307 13.324 1.00 86.81 204 LEU A N 1
ATOM 1514 C CA . LEU A 1 204 ? -19.653 -0.016 13.506 1.00 86.81 204 LEU A CA 1
ATOM 1515 C C . LEU A 1 204 ? -20.260 -0.836 14.646 1.00 86.81 204 LEU A C 1
ATOM 1517 O O . LEU A 1 204 ? -21.127 -0.343 15.352 1.00 86.81 204 LEU A O 1
ATOM 1521 N N . ASN A 1 205 ? -19.765 -2.055 14.857 1.00 77.12 205 ASN A N 1
ATOM 1522 C CA . ASN A 1 205 ? -20.314 -2.991 15.841 1.00 77.12 205 ASN A CA 1
ATOM 1523 C C . ASN A 1 205 ? -19.840 -2.708 17.274 1.00 77.12 205 ASN A C 1
ATOM 1525 O O . ASN A 1 205 ? -20.294 -3.356 18.204 1.00 77.12 205 ASN A O 1
ATOM 1529 N N . THR A 1 206 ? -18.880 -1.798 17.449 1.00 65.44 206 THR A N 1
ATOM 1530 C CA . THR A 1 206 ? -18.373 -1.370 18.766 1.00 65.44 206 THR A CA 1
ATOM 1531 C C . THR A 1 206 ? -18.973 -0.039 19.222 1.00 65.44 206 THR A C 1
ATOM 1533 O O . THR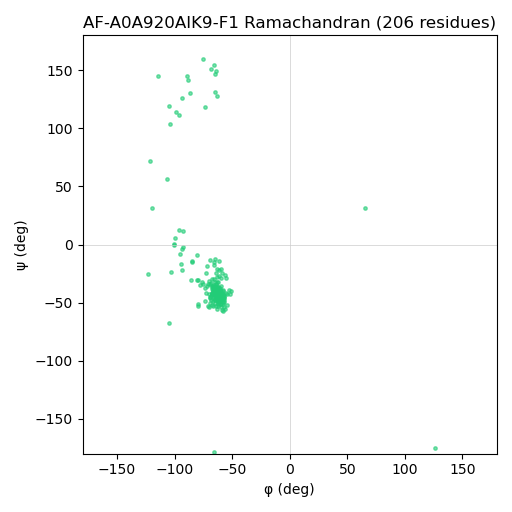 A 1 206 ? -18.615 0.447 20.290 1.00 65.44 206 THR A O 1
ATOM 1536 N N . ALA A 1 207 ? -19.842 0.569 18.405 1.00 56.38 207 ALA A N 1
ATOM 1537 C CA . ALA A 1 207 ? -20.530 1.828 18.693 1.00 56.38 207 ALA A CA 1
ATOM 1538 C C . ALA A 1 207 ? -21.916 1.641 19.350 1.00 56.38 207 ALA A C 1
ATOM 1540 O O . ALA A 1 207 ? -22.564 2.641 19.663 1.00 56.38 207 ALA A O 1
ATOM 1541 N N . GLU A 1 208 ? -22.350 0.390 19.535 1.00 38.94 208 GLU A N 1
ATOM 1542 C CA . GLU A 1 208 ? -23.534 -0.032 20.304 1.00 38.94 208 GLU A CA 1
ATOM 1543 C C . GLU A 1 208 ? -23.104 -0.594 21.665 1.00 38.94 208 GLU A C 1
ATOM 1545 O O . GLU A 1 208 ? -23.823 -0.327 22.654 1.00 38.94 208 GLU A O 1
#

Nearest PDB structures (foldseek):
  4hyj-assembly1_A  TM=3.999E-01  e=1.526E+00  Exiguobacterium artemiae
  3h2v-assembly3_C  TM=3.158E-01  e=7.239E+00  Homo sapiens
  4wjg-assembly1_E  TM=1.860E-01  e=4.308E+00  Trypanosoma brucei brucei
  4f4c-assembly1_A  TM=1.787E-01  e=3.246E+00  Caenorhabditis elegans